Protein AF-A0A259IX62-F1 (afdb_monomer_lite)

Radius of gyration: 67.14 Å; chains: 1; bounding box: 122×78×205 Å

Secondary structure (DSSP, 8-state):
--PPP----HHHHHHHHHHHHHHHHHS-TT---------------------TTTTSS---TTTHHHHHHHHHHHHT-PPPSHHHHHHHHHHHHHHHHHHHHHHHHHHHHSTT--SHHHHHH-HHHHHHHHHHHHHHHHHHHHHHHHHHHHHHHHHHHHHHHHHHHHH-HHHHHHHHHHHHHHHHHHHHHHHHHHHHHHHHHHHHHHHHHHHHHHHHHHHHHHHHHHHHHHHHHHHHHHHHHHHHHHHHHHHHHHHHHHHHHHHHHHHHHHHHHHHHHHHHHT--

Sequence (284 aa):
MKQPRKIQDPTEAALSAIQEALTLQLDNPDGAPAEDRTTQQGARDPRPRRSRVEVADRRAANDDRQTVGQLLSQLQRRSSPAPYWWAAGLAILWLGFGTPYVLAALRTAAPGASGFDALLASPALMAILGSLIIPPIAFFALAAMVRRSRDLQLIGKSMTEVALRLAQPESLGTDAVVTVGQAVRREVAAMGEGLDRAIARAAELETVVRSEVAILERAYEDNEIRIRSLINELQAERESVLTHTERLREGILDAETMLSGEVRQAADRVQDNVAAALLGLLGD

Foldseek 3Di:
DDDDDDDPDVVNVVVVVVVVVVVVCVVDVPDDDDDDDDDDDDDDDDDPPPPPPVPPPPPPPCPVVVVVVVVVVLVPDDQDLVLVVVLVVVLCVLLVVLVVVLVVVCCVVDPPDDDPVSCVVDPVSVVSVCSSPVSSVVSVVVSVVVSVVVVVVSVVVVVVVVVVVVVPPPPVVVVVVVVVVVVVVVVVVVVVVVVVVVVVVVVVVVVVVVVVVVVVVVVVVVVVVVVVVVVVVVVVVVVVVVVVVVVVVVVVVVVVVVVVVVVVVVVVVVVVVVVVVVVVVVPD

pLDDT: mean 80.18, std 18.62, range [33.81, 98.56]

Structure (mmCIF, N/CA/C/O backbone):
data_AF-A0A259IX62-F1
#
_entry.id   AF-A0A259IX62-F1
#
loop_
_atom_site.group_PDB
_atom_site.id
_atom_site.type_symbol
_atom_site.label_atom_id
_atom_site.label_alt_id
_atom_site.label_comp_id
_atom_site.label_asym_id
_atom_site.label_entity_id
_atom_site.label_seq_id
_atom_site.pdbx_PDB_ins_code
_atom_site.Cartn_x
_atom_site.Cartn_y
_atom_site.Cartn_z
_atom_site.occupancy
_atom_site.B_iso_or_equiv
_atom_site.auth_seq_id
_atom_site.auth_comp_id
_atom_site.auth_asym_id
_atom_site.auth_atom_id
_atom_site.pdbx_PDB_model_num
ATOM 1 N N . MET A 1 1 ? -54.082 -68.979 -5.192 1.00 38.69 1 MET A N 1
ATOM 2 C CA . MET A 1 1 ? -53.368 -68.916 -3.898 1.00 38.69 1 MET A CA 1
ATOM 3 C C . MET A 1 1 ? -52.412 -67.727 -3.938 1.00 38.69 1 MET A C 1
ATOM 5 O O . MET A 1 1 ? -51.410 -67.799 -4.631 1.00 38.69 1 MET A O 1
ATOM 9 N N . LYS A 1 2 ? -52.772 -66.599 -3.312 1.00 41.91 2 LYS A N 1
ATOM 10 C CA . LYS A 1 2 ? -51.917 -65.403 -3.198 1.00 41.91 2 LYS A CA 1
ATOM 11 C C . LYS A 1 2 ? -51.295 -65.429 -1.802 1.00 41.91 2 LYS A C 1
ATOM 13 O O . LYS A 1 2 ? -52.031 -65.314 -0.828 1.00 41.91 2 LYS A O 1
ATOM 18 N N . GLN A 1 3 ? -49.987 -65.654 -1.709 1.00 42.66 3 GLN A N 1
ATOM 19 C CA . GLN A 1 3 ? -49.269 -65.563 -0.437 1.00 42.66 3 GLN A CA 1
ATOM 20 C C . GLN A 1 3 ? -49.077 -64.082 -0.053 1.00 42.66 3 GLN A C 1
ATOM 22 O O . GLN A 1 3 ? -48.790 -63.265 -0.934 1.00 42.66 3 GLN A O 1
ATOM 27 N N . PRO A 1 4 ? -49.280 -63.712 1.223 1.00 45.97 4 PRO A N 1
ATOM 28 C CA . PRO A 1 4 ? -49.186 -62.332 1.684 1.00 45.97 4 PRO A CA 1
ATOM 29 C C . PRO A 1 4 ? -47.723 -61.875 1.802 1.00 45.97 4 PRO A C 1
ATOM 31 O O . PRO A 1 4 ? -46.838 -62.654 2.153 1.00 45.97 4 PRO A O 1
ATOM 34 N N . ARG A 1 5 ? -47.479 -60.589 1.508 1.00 50.22 5 ARG A N 1
ATOM 35 C CA . ARG A 1 5 ? -46.175 -59.927 1.662 1.00 50.22 5 ARG A CA 1
ATOM 36 C C . ARG A 1 5 ? -45.747 -59.978 3.129 1.00 50.22 5 ARG A C 1
ATOM 38 O O . ARG A 1 5 ? -46.453 -59.461 3.991 1.00 50.22 5 ARG A O 1
ATOM 45 N N . LYS A 1 6 ? -44.585 -60.576 3.391 1.00 51.12 6 LYS A N 1
ATOM 46 C CA . LYS A 1 6 ? -43.920 -60.518 4.692 1.00 51.12 6 LYS A CA 1
ATOM 47 C C . LYS A 1 6 ? -43.425 -59.084 4.892 1.00 51.12 6 LYS A C 1
ATOM 49 O O . LYS A 1 6 ? -42.612 -58.592 4.116 1.00 51.12 6 LYS A O 1
ATOM 54 N N . ILE A 1 7 ? -44.014 -58.408 5.870 1.00 55.75 7 ILE A N 1
ATOM 55 C CA . ILE A 1 7 ? -43.622 -57.082 6.344 1.00 55.75 7 ILE A CA 1
ATOM 56 C C . ILE A 1 7 ? -42.190 -57.233 6.871 1.00 55.75 7 ILE A C 1
ATOM 58 O O . ILE A 1 7 ? -41.967 -58.023 7.786 1.00 55.75 7 ILE A O 1
ATOM 62 N N . GLN A 1 8 ? -41.224 -56.577 6.224 1.00 61.91 8 GLN A N 1
ATOM 63 C CA . GLN A 1 8 ? -39.847 -56.510 6.711 1.00 61.91 8 GLN A CA 1
ATOM 64 C C . GLN A 1 8 ? -39.849 -55.772 8.046 1.00 61.91 8 GLN A C 1
ATOM 66 O O . GLN A 1 8 ? -40.415 -54.683 8.156 1.00 61.91 8 GLN A O 1
ATOM 71 N N . ASP A 1 9 ? -39.261 -56.406 9.054 1.00 68.75 9 ASP A N 1
ATOM 72 C CA . ASP A 1 9 ? -39.096 -55.838 10.380 1.00 68.75 9 ASP A CA 1
ATOM 73 C C . ASP A 1 9 ? -38.189 -54.596 10.255 1.00 68.75 9 ASP A C 1
ATOM 75 O O . ASP A 1 9 ? -37.078 -54.712 9.718 1.00 68.75 9 ASP A O 1
ATOM 79 N N . PRO A 1 10 ? -38.636 -53.392 10.664 1.00 69.31 10 PRO A N 1
ATOM 80 C CA . PRO A 1 10 ? -37.857 -52.163 10.504 1.00 69.31 10 PRO A CA 1
ATOM 81 C C . PRO A 1 10 ? -36.479 -52.253 11.171 1.00 69.31 10 PRO A C 1
ATOM 83 O O . PRO A 1 10 ? -35.538 -51.598 10.726 1.00 69.31 10 PRO A O 1
ATOM 86 N N . THR A 1 11 ? -36.333 -53.093 12.197 1.00 70.69 11 THR A N 1
ATOM 87 C CA . THR A 1 11 ? -35.058 -53.320 12.882 1.00 70.69 11 THR A CA 1
ATOM 88 C C . THR A 1 11 ? -34.091 -54.168 12.050 1.00 70.69 11 THR A C 1
ATOM 90 O O . THR A 1 11 ? -32.897 -53.873 12.017 1.00 70.69 11 THR A O 1
ATOM 93 N N . GLU A 1 12 ? -34.585 -55.170 11.321 1.00 71.75 12 GLU A N 1
ATOM 94 C CA . GLU A 1 12 ? -33.764 -56.018 10.443 1.00 71.75 12 GLU A CA 1
ATOM 95 C C . GLU A 1 12 ? -33.317 -55.242 9.190 1.00 71.75 12 GLU A C 1
ATOM 97 O O . GLU A 1 12 ? -32.165 -55.339 8.764 1.00 71.75 12 GLU A O 1
ATOM 102 N N . ALA A 1 13 ? -34.188 -54.370 8.667 1.00 74.12 13 ALA A N 1
ATOM 103 C CA . ALA A 1 13 ? -33.850 -53.442 7.588 1.00 74.12 13 ALA A CA 1
ATOM 104 C C . ALA A 1 13 ? -32.804 -52.395 8.017 1.00 74.12 13 ALA A C 1
ATOM 106 O O . ALA A 1 13 ? -31.883 -52.096 7.256 1.00 74.12 13 ALA A O 1
ATOM 107 N N . ALA A 1 14 ? -32.900 -51.874 9.247 1.00 72.75 14 ALA A N 1
ATOM 108 C CA . ALA A 1 14 ? -31.922 -50.931 9.788 1.00 72.75 14 ALA A CA 1
ATOM 109 C C . ALA A 1 14 ? -30.541 -51.578 9.985 1.00 72.75 14 ALA A C 1
ATOM 111 O O . ALA A 1 14 ? -29.526 -50.984 9.627 1.00 72.75 14 ALA A O 1
ATOM 112 N N . LEU A 1 15 ? -30.493 -52.812 10.496 1.00 73.88 15 LEU A N 1
ATOM 113 C CA . LEU A 1 15 ? -29.240 -53.552 10.673 1.00 73.88 15 LEU A CA 1
ATOM 114 C C . LEU A 1 15 ? -28.584 -53.903 9.330 1.00 73.88 15 LEU A C 1
ATOM 116 O O . LEU A 1 15 ? -27.373 -53.739 9.190 1.00 73.88 15 LEU A O 1
ATOM 120 N N . SER A 1 16 ? -29.372 -54.298 8.324 1.00 77.75 16 SER A N 1
ATOM 121 C CA . SER A 1 16 ? -28.861 -54.553 6.970 1.00 77.75 16 SER A CA 1
ATOM 122 C C . SER A 1 16 ? -28.278 -53.292 6.324 1.00 77.75 16 SER A C 1
ATOM 124 O O . SER A 1 16 ? -27.220 -53.364 5.707 1.00 77.75 16 SER A O 1
ATOM 126 N N . ALA A 1 17 ? -28.925 -52.134 6.496 1.00 74.62 17 ALA A N 1
ATOM 127 C CA . ALA A 1 17 ? -28.446 -50.863 5.947 1.00 74.62 17 ALA A CA 1
ATOM 128 C C . ALA A 1 17 ? -27.134 -50.394 6.603 1.00 74.62 17 ALA A C 1
ATOM 130 O O . ALA A 1 17 ? -26.252 -49.866 5.929 1.00 74.62 17 ALA A O 1
ATOM 131 N N . ILE A 1 18 ? -26.975 -50.625 7.910 1.00 75.19 18 ILE A N 1
ATOM 132 C CA . ILE A 1 18 ? -25.727 -50.323 8.629 1.00 75.19 18 ILE A CA 1
ATOM 133 C C . ILE A 1 18 ? -24.603 -51.255 8.166 1.00 75.19 18 ILE A C 1
ATOM 135 O O . ILE A 1 18 ? -23.470 -50.811 7.979 1.00 75.19 18 ILE A O 1
ATOM 139 N N . GLN A 1 19 ? -24.907 -52.537 7.952 1.00 77.50 19 GLN A N 1
ATOM 140 C CA . GLN A 1 19 ? -23.921 -53.504 7.481 1.00 77.50 19 GLN A CA 1
ATOM 141 C C . GLN A 1 19 ? -23.471 -53.211 6.043 1.00 77.50 19 GLN A C 1
ATOM 143 O O . GLN A 1 19 ? -22.277 -53.289 5.768 1.00 77.50 19 GLN A O 1
ATOM 148 N N . GLU A 1 20 ? -24.390 -52.784 5.171 1.00 76.50 20 GLU A N 1
ATOM 149 C CA . GLU A 1 20 ? -24.094 -52.347 3.802 1.00 76.50 20 GLU A CA 1
ATOM 150 C C . GLU A 1 20 ? -23.223 -51.076 3.774 1.00 76.50 20 GLU A C 1
ATOM 152 O O . GLU A 1 20 ? -22.220 -51.026 3.056 1.00 76.50 20 GLU A O 1
ATOM 157 N N . ALA A 1 21 ? -23.526 -50.089 4.627 1.00 71.62 21 ALA A N 1
ATOM 158 C CA . ALA A 1 21 ? -22.721 -48.874 4.776 1.00 71.62 21 ALA A CA 1
ATOM 159 C C . ALA A 1 21 ? -21.305 -49.165 5.309 1.00 71.62 21 ALA A C 1
ATOM 161 O O . ALA A 1 21 ? -20.333 -48.565 4.850 1.00 71.62 21 ALA A O 1
ATOM 162 N N . LEU A 1 22 ? -21.168 -50.119 6.236 1.00 72.38 22 LEU A N 1
ATOM 163 C CA . LEU A 1 22 ? -19.867 -50.526 6.763 1.00 72.38 22 LEU A CA 1
ATOM 164 C C . LEU A 1 22 ? -19.034 -51.262 5.705 1.00 72.38 22 LEU A C 1
ATOM 166 O O . LEU A 1 22 ? -17.846 -50.985 5.572 1.00 72.38 22 LEU A O 1
ATOM 170 N N . THR A 1 23 ? -19.642 -52.148 4.909 1.00 74.81 23 THR A N 1
ATOM 171 C CA . THR A 1 23 ? -18.940 -52.814 3.798 1.00 74.81 23 THR A CA 1
ATOM 172 C C . THR A 1 23 ? -18.497 -51.838 2.708 1.00 74.81 23 THR A C 1
ATOM 174 O O . THR A 1 23 ? -17.386 -51.970 2.203 1.00 74.81 23 THR A O 1
ATOM 177 N N . LEU A 1 24 ? -19.300 -50.813 2.403 1.00 66.31 24 LEU A N 1
ATOM 178 C CA . LEU A 1 24 ? -18.939 -49.760 1.444 1.00 66.31 24 LEU A CA 1
ATOM 179 C C . LEU A 1 24 ? -17.783 -48.871 1.940 1.00 66.31 24 LEU A C 1
ATOM 181 O O . LEU A 1 24 ? -16.981 -48.410 1.132 1.00 66.31 24 LEU A O 1
ATOM 185 N N . GLN A 1 25 ? -17.666 -48.657 3.256 1.00 64.38 25 GLN A N 1
ATOM 186 C CA . GLN A 1 25 ? -16.564 -47.901 3.863 1.00 64.38 25 GLN A CA 1
ATOM 187 C C . GLN A 1 25 ? -15.243 -48.695 3.877 1.00 64.38 25 GLN A C 1
ATOM 189 O O . GLN A 1 25 ? -14.170 -48.099 3.799 1.00 64.38 25 GLN A O 1
ATOM 194 N N . LEU A 1 26 ? -15.301 -50.031 3.973 1.00 63.28 26 LEU A N 1
ATOM 195 C CA . LEU A 1 26 ? -14.108 -50.888 3.941 1.00 63.28 26 LEU A CA 1
ATOM 196 C C . LEU A 1 26 ? -13.510 -51.046 2.530 1.00 63.28 26 LEU A C 1
ATOM 198 O O . LEU A 1 26 ? -12.300 -51.229 2.421 1.00 63.28 26 LEU A O 1
ATOM 202 N N . ASP A 1 27 ? -14.320 -50.937 1.472 1.00 62.47 27 ASP A N 1
ATOM 203 C CA . ASP A 1 27 ? -13.870 -51.070 0.074 1.00 62.47 27 ASP A CA 1
ATOM 204 C C . ASP A 1 27 ? -13.278 -49.772 -0.521 1.00 62.47 27 ASP A C 1
ATOM 206 O O . ASP A 1 27 ? -12.734 -49.790 -1.626 1.00 62.47 27 ASP A O 1
ATOM 210 N N . ASN A 1 28 ? -13.342 -48.638 0.192 1.00 60.62 28 ASN A N 1
ATOM 211 C CA . ASN A 1 28 ? -12.822 -47.354 -0.291 1.00 60.62 28 ASN A CA 1
ATOM 212 C C . ASN A 1 28 ? -12.208 -46.498 0.842 1.00 60.62 28 ASN A C 1
ATOM 214 O O . ASN A 1 28 ? -12.892 -45.636 1.397 1.00 60.62 28 ASN A O 1
ATOM 218 N N . PRO A 1 29 ? -10.918 -46.682 1.188 1.00 53.69 29 PRO A N 1
ATOM 219 C CA . PRO A 1 29 ? -10.285 -45.943 2.283 1.00 53.69 29 PRO A CA 1
ATOM 220 C C . PRO A 1 29 ? -9.947 -44.473 1.958 1.00 53.69 29 PRO A C 1
ATOM 222 O O . PRO A 1 29 ? -9.560 -43.747 2.868 1.00 53.69 29 PRO A O 1
ATOM 225 N N . ASP A 1 30 ? -10.141 -44.002 0.718 1.00 53.75 30 ASP A N 1
ATOM 226 C CA . ASP A 1 30 ? -9.754 -42.650 0.271 1.00 53.75 30 ASP A CA 1
ATOM 227 C C . ASP A 1 30 ? -10.927 -41.840 -0.327 1.00 53.75 30 ASP A C 1
ATOM 229 O O . ASP A 1 30 ? -10.842 -41.269 -1.416 1.00 53.75 30 ASP A O 1
ATOM 233 N N . GLY A 1 31 ? -12.052 -41.764 0.390 1.00 46.06 31 GLY A N 1
ATOM 234 C CA . GLY A 1 31 ? -13.206 -40.943 0.003 1.00 46.06 31 GLY A CA 1
ATOM 235 C C . GLY A 1 31 ? -13.672 -40.014 1.121 1.00 46.06 31 GLY A C 1
ATOM 236 O O . GLY A 1 31 ? -14.429 -40.429 1.993 1.00 46.06 31 GLY A O 1
ATOM 237 N N . ALA A 1 32 ? -13.251 -38.746 1.093 1.00 46.72 32 ALA A N 1
ATOM 238 C CA . ALA A 1 32 ? -13.784 -37.706 1.978 1.00 46.72 32 ALA A CA 1
ATOM 239 C C . ALA A 1 32 ? -15.280 -37.419 1.678 1.00 46.72 32 ALA A C 1
ATOM 241 O O . ALA A 1 32 ? -15.695 -37.550 0.523 1.00 46.72 32 ALA A O 1
ATOM 242 N N . PRO A 1 33 ? -16.100 -37.022 2.675 1.00 42.78 33 PRO A N 1
ATOM 243 C CA . PRO A 1 33 ? -17.555 -37.134 2.590 1.00 42.78 33 PRO A CA 1
ATOM 244 C C . PRO A 1 33 ? -18.187 -36.093 1.663 1.00 42.78 33 PRO A C 1
ATOM 246 O O . PRO A 1 33 ? -17.912 -34.895 1.755 1.00 42.78 33 PRO A O 1
ATOM 249 N N . ALA A 1 34 ? -19.097 -36.560 0.811 1.00 46.44 34 ALA A N 1
ATOM 250 C CA . ALA A 1 34 ? -20.057 -35.724 0.111 1.00 46.44 34 ALA A CA 1
ATOM 251 C C . ALA A 1 34 ? -21.245 -35.445 1.046 1.00 46.44 34 ALA A C 1
ATOM 253 O O . ALA A 1 34 ? -22.083 -36.320 1.256 1.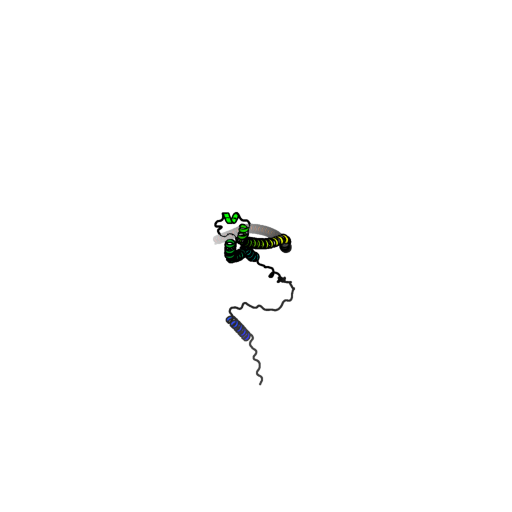00 46.44 34 ALA A O 1
ATOM 254 N N . GLU A 1 35 ? -21.323 -34.233 1.598 1.00 42.88 35 GLU A N 1
ATOM 255 C CA . GLU A 1 35 ? -22.523 -33.755 2.287 1.00 42.88 35 GLU A CA 1
ATOM 256 C C . GLU A 1 35 ? -23.525 -33.139 1.299 1.00 42.88 35 GLU A C 1
ATOM 258 O O . GLU A 1 35 ? -23.281 -32.144 0.613 1.00 42.88 35 GLU A O 1
ATOM 263 N N . ASP A 1 36 ? -24.631 -33.866 1.225 1.00 34.75 36 ASP A N 1
ATOM 264 C CA . ASP A 1 36 ? -26.033 -33.529 1.025 1.00 34.75 36 ASP A CA 1
ATOM 265 C C . ASP A 1 36 ? -26.473 -32.116 0.594 1.00 34.75 36 ASP A C 1
ATOM 267 O O . ASP A 1 36 ? -26.140 -31.073 1.159 1.00 34.75 36 ASP A O 1
ATOM 271 N N . ARG A 1 37 ? -27.374 -32.120 -0.393 1.00 38.53 37 ARG A N 1
ATOM 272 C CA . ARG A 1 37 ? -28.150 -30.972 -0.869 1.00 38.53 37 ARG A CA 1
ATOM 273 C C . ARG A 1 37 ? -29.601 -31.158 -0.451 1.00 38.53 37 ARG A C 1
ATOM 275 O O . ARG A 1 37 ? -30.234 -32.055 -0.990 1.00 38.53 37 ARG A O 1
ATOM 282 N N . THR A 1 38 ? -30.128 -30.240 0.366 1.00 33.81 38 THR A N 1
ATOM 283 C CA . THR A 1 38 ? -31.510 -29.674 0.437 1.00 33.81 38 THR A CA 1
ATOM 284 C C . THR A 1 38 ? -31.766 -29.254 1.898 1.00 33.81 38 THR A C 1
ATOM 286 O O . THR A 1 38 ? -31.478 -30.015 2.801 1.00 33.81 38 THR A O 1
ATOM 289 N N . THR A 1 39 ? -32.235 -28.072 2.309 1.00 35.12 39 THR A N 1
ATOM 290 C CA . THR A 1 39 ? -32.991 -26.974 1.695 1.00 35.12 39 THR A CA 1
ATOM 291 C C . THR A 1 39 ? -32.777 -25.731 2.574 1.00 35.12 39 THR A C 1
ATOM 293 O O . THR A 1 39 ? -33.008 -25.815 3.777 1.00 35.12 39 THR A O 1
ATOM 296 N N . GLN A 1 40 ? -32.407 -24.572 2.019 1.00 34.56 40 GLN A N 1
ATOM 297 C CA . GLN A 1 40 ? -32.768 -23.280 2.623 1.00 34.56 40 GLN A CA 1
ATOM 298 C C . GLN A 1 40 ? -32.697 -22.158 1.584 1.00 34.56 40 GLN A C 1
ATOM 300 O O . GLN A 1 40 ? -31.674 -21.893 0.954 1.00 34.56 40 GLN A O 1
ATOM 305 N N . GLN A 1 41 ? -33.856 -21.552 1.368 1.00 42.38 41 GLN A N 1
ATOM 306 C CA . GLN A 1 41 ? -34.108 -20.423 0.496 1.00 42.38 41 GLN A CA 1
ATOM 307 C C . GLN A 1 41 ? -33.889 -19.157 1.333 1.00 42.38 41 GLN A C 1
ATOM 309 O O . GLN A 1 41 ? -34.593 -18.948 2.314 1.00 42.38 41 GLN A O 1
ATOM 314 N N . GLY A 1 42 ? -32.910 -18.328 0.969 1.00 35.59 42 GLY A N 1
ATOM 315 C CA . GLY A 1 42 ? -32.668 -17.049 1.638 1.00 35.59 42 GLY A CA 1
ATOM 316 C C . GLY A 1 42 ? -31.374 -16.378 1.178 1.00 35.59 42 GLY A C 1
ATOM 317 O O . GLY A 1 42 ? -30.305 -16.953 1.309 1.00 35.59 42 GLY A O 1
ATOM 318 N N . ALA A 1 43 ? -31.507 -15.161 0.644 1.00 35.91 43 ALA A N 1
ATOM 319 C CA . ALA A 1 43 ? -30.450 -14.192 0.332 1.00 35.91 43 ALA A CA 1
ATOM 320 C C . ALA A 1 43 ? -29.371 -14.609 -0.695 1.00 35.91 43 ALA A C 1
ATOM 322 O O . ALA A 1 43 ? -28.357 -15.234 -0.397 1.00 35.91 43 ALA A O 1
ATOM 323 N N . ARG A 1 44 ? -29.558 -14.145 -1.940 1.00 43.12 44 ARG A N 1
ATOM 324 C CA . ARG A 1 44 ? -28.470 -13.990 -2.916 1.00 43.12 44 ARG A CA 1
ATOM 325 C C . A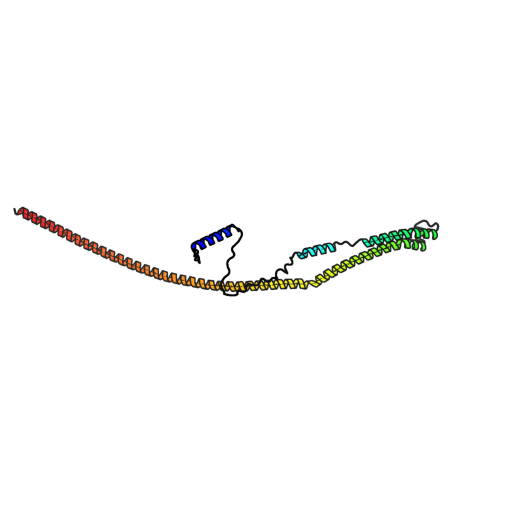RG A 1 44 ? -27.463 -12.973 -2.378 1.00 43.12 44 ARG A C 1
ATOM 327 O O . ARG A 1 44 ? -27.680 -11.775 -2.518 1.00 43.12 44 ARG A O 1
ATOM 334 N N . ASP A 1 45 ? -26.362 -13.465 -1.835 1.00 39.06 45 ASP A N 1
ATOM 335 C CA . ASP A 1 45 ? -25.148 -12.682 -1.631 1.00 39.06 45 ASP A CA 1
ATOM 336 C C . ASP A 1 45 ? -24.274 -12.791 -2.901 1.00 39.06 45 ASP A C 1
ATOM 338 O O . ASP A 1 45 ? -23.970 -13.911 -3.346 1.00 39.06 45 ASP A O 1
ATOM 342 N N . PRO A 1 46 ? -23.921 -11.684 -3.580 1.00 44.34 46 PRO A N 1
ATOM 343 C CA . PRO A 1 46 ? -23.136 -11.748 -4.799 1.00 44.34 46 PRO A CA 1
ATOM 344 C C . PRO A 1 46 ? -21.675 -12.008 -4.430 1.00 44.34 46 PRO A C 1
ATOM 346 O O . PRO A 1 46 ? -20.903 -11.090 -4.170 1.00 44.34 46 PRO A O 1
ATOM 349 N N . ARG A 1 47 ? -21.255 -13.277 -4.465 1.00 44.75 47 ARG A N 1
ATOM 350 C CA . ARG A 1 47 ? -19.822 -13.602 -4.459 1.00 44.75 47 ARG A CA 1
ATOM 351 C C . ARG A 1 47 ? -19.148 -12.834 -5.605 1.00 44.75 47 ARG A C 1
ATOM 353 O O . ARG A 1 47 ? -19.602 -12.964 -6.750 1.00 44.75 47 ARG A O 1
ATOM 360 N N . PRO A 1 48 ? -18.070 -12.068 -5.354 1.00 47.62 48 PRO A N 1
ATOM 361 C CA . PRO A 1 48 ? -17.390 -11.353 -6.414 1.00 47.62 48 PRO A CA 1
ATOM 362 C C . PRO A 1 48 ? -16.820 -12.396 -7.370 1.00 47.62 48 PRO A C 1
ATOM 364 O O . PRO A 1 48 ? -15.995 -13.236 -7.001 1.00 47.62 48 PRO A O 1
ATOM 367 N N . ARG A 1 49 ? -17.300 -12.367 -8.617 1.00 48.19 49 ARG A N 1
ATOM 368 C CA . ARG A 1 49 ? -16.654 -13.048 -9.735 1.00 48.19 49 ARG A CA 1
ATOM 369 C C . ARG A 1 49 ? -15.214 -12.554 -9.754 1.00 48.19 49 ARG A C 1
ATOM 371 O O . ARG A 1 49 ? -14.965 -11.441 -10.205 1.00 48.19 49 ARG A O 1
ATOM 378 N N . ARG A 1 50 ? -14.277 -13.370 -9.261 1.00 48.72 50 ARG A N 1
ATOM 379 C CA . ARG A 1 50 ? -12.852 -13.192 -9.539 1.00 48.72 50 ARG A CA 1
ATOM 380 C C . ARG A 1 50 ? -12.730 -13.148 -11.054 1.00 48.72 50 ARG A C 1
ATOM 382 O O . ARG A 1 50 ? -12.937 -14.148 -11.743 1.00 48.72 50 ARG A O 1
ATOM 389 N N . SER A 1 51 ? -12.535 -11.940 -11.559 1.00 46.16 51 SER A N 1
ATOM 390 C CA . SER A 1 51 ? -12.379 -11.640 -12.965 1.00 46.16 51 SER A CA 1
ATOM 391 C C . SER A 1 51 ? -11.243 -12.495 -13.500 1.00 46.16 51 SER A C 1
ATOM 393 O O . SER A 1 51 ? -10.092 -12.333 -13.103 1.00 46.16 51 SER A O 1
ATOM 395 N N . ARG A 1 52 ? -11.563 -13.371 -14.452 1.00 47.75 52 ARG A N 1
ATOM 396 C CA . ARG A 1 52 ? -10.635 -14.169 -15.271 1.00 47.75 52 ARG A CA 1
ATOM 397 C C . ARG A 1 52 ? -9.667 -13.308 -16.121 1.00 47.75 52 ARG A C 1
ATOM 399 O O . ARG A 1 52 ? -9.021 -13.812 -17.026 1.00 47.75 52 ARG A O 1
ATOM 406 N N . VAL A 1 53 ? -9.543 -12.020 -15.813 1.00 51.00 53 VAL A N 1
ATOM 407 C CA . VAL A 1 53 ? -8.697 -11.037 -16.498 1.00 51.00 53 VAL A CA 1
ATOM 408 C C . VAL A 1 53 ? -7.276 -10.999 -15.908 1.00 51.00 53 VAL A C 1
ATOM 410 O O . VAL A 1 53 ? -6.351 -10.560 -16.572 1.00 51.00 53 VAL A O 1
ATOM 413 N N . GLU A 1 54 ? -7.041 -11.554 -14.715 1.00 50.88 54 GLU A N 1
ATOM 414 C CA . GLU A 1 54 ? -5.743 -11.427 -14.019 1.00 50.88 54 GLU A CA 1
ATOM 415 C C . GLU A 1 54 ? -4.659 -12.451 -14.418 1.00 50.88 54 GLU A C 1
ATOM 417 O O . GLU A 1 54 ? -3.563 -12.452 -13.858 1.00 50.88 54 GLU A O 1
ATOM 422 N N . VAL A 1 55 ? -4.939 -13.339 -15.377 1.00 48.66 55 VAL A N 1
ATOM 423 C CA . VAL A 1 55 ? -3.973 -14.362 -15.836 1.00 48.66 55 VAL A CA 1
ATOM 424 C C . VAL A 1 55 ? -3.328 -13.992 -17.180 1.00 48.66 55 VAL A C 1
ATOM 426 O O . VAL A 1 55 ? -2.347 -14.616 -17.569 1.00 48.66 55 VAL A O 1
ATOM 429 N N . ALA A 1 56 ? -3.814 -12.952 -17.868 1.00 49.59 56 ALA A N 1
ATOM 430 C CA . ALA A 1 56 ? -3.277 -12.546 -19.171 1.00 49.59 56 ALA A CA 1
ATOM 431 C C . ALA A 1 56 ? -2.105 -11.545 -19.094 1.00 49.59 56 ALA A C 1
ATOM 433 O O . ALA A 1 56 ? -1.316 -11.502 -20.030 1.00 49.59 56 ALA A O 1
ATOM 434 N N . ASP A 1 57 ? -1.934 -10.817 -17.981 1.00 51.53 57 ASP A N 1
ATOM 435 C CA . ASP A 1 57 ? -0.908 -9.760 -17.854 1.00 51.53 57 ASP A CA 1
ATOM 436 C C . ASP A 1 57 ? 0.247 -10.086 -16.901 1.00 51.53 57 ASP A C 1
ATOM 438 O O . ASP A 1 57 ? 1.117 -9.254 -16.646 1.00 51.53 57 ASP A O 1
ATOM 442 N N . ARG A 1 58 ? 0.355 -11.332 -16.426 1.00 54.25 58 ARG A N 1
ATOM 443 C CA . ARG A 1 58 ? 1.601 -11.800 -15.797 1.00 54.25 58 ARG A CA 1
ATOM 444 C C . ARG A 1 58 ? 2.634 -12.132 -16.866 1.00 54.25 58 ARG A C 1
ATOM 446 O O . ARG A 1 58 ? 3.138 -13.252 -16.932 1.00 54.25 58 ARG A O 1
ATOM 453 N N . ARG A 1 59 ? 2.974 -11.152 -17.701 1.00 56.22 59 ARG A N 1
ATOM 454 C CA . ARG A 1 59 ? 4.243 -11.200 -18.413 1.00 56.22 59 ARG A CA 1
ATOM 455 C C . ARG A 1 59 ? 5.312 -11.105 -17.333 1.00 56.22 59 ARG A C 1
ATOM 457 O O . ARG A 1 59 ? 5.397 -10.113 -16.615 1.00 56.22 59 ARG A O 1
ATOM 464 N N . ALA A 1 60 ? 6.021 -12.207 -17.108 1.00 51.69 60 ALA A N 1
ATOM 465 C CA . ALA A 1 60 ? 7.036 -12.268 -16.072 1.00 51.69 60 ALA A CA 1
ATOM 466 C C . ALA A 1 60 ? 8.027 -11.122 -16.305 1.00 51.69 60 ALA A C 1
ATOM 468 O O . ALA A 1 60 ? 8.539 -10.982 -17.414 1.00 51.69 60 ALA A O 1
ATOM 469 N N . ALA A 1 61 ? 8.339 -10.347 -15.264 1.00 57.34 61 ALA A N 1
ATOM 470 C CA . ALA A 1 61 ? 9.274 -9.209 -15.286 1.00 57.34 61 ALA A CA 1
ATOM 471 C C . ALA A 1 61 ? 10.727 -9.575 -15.689 1.00 57.34 61 ALA A C 1
ATOM 473 O O . ALA A 1 61 ? 11.666 -8.817 -15.482 1.00 57.34 61 ALA A O 1
ATOM 474 N N . ASN A 1 62 ? 10.930 -10.783 -16.209 1.00 57.09 62 ASN A N 1
ATOM 475 C CA . ASN A 1 62 ? 12.191 -11.372 -16.613 1.00 57.09 62 ASN A CA 1
ATOM 476 C C . ASN A 1 62 ? 12.293 -11.552 -18.145 1.00 57.09 62 ASN A C 1
ATOM 478 O O . ASN A 1 62 ? 13.347 -11.968 -18.624 1.00 57.09 62 ASN A O 1
ATOM 482 N N . ASP A 1 63 ? 11.236 -11.241 -18.911 1.00 57.03 63 ASP A N 1
ATOM 483 C CA . ASP A 1 63 ? 11.208 -11.323 -20.388 1.00 57.03 63 ASP A CA 1
ATOM 484 C C . ASP A 1 63 ? 12.223 -10.352 -21.041 1.00 57.03 63 ASP A C 1
ATOM 486 O O . ASP A 1 63 ? 12.789 -10.623 -22.103 1.00 57.03 63 ASP A O 1
ATOM 490 N N . ASP A 1 64 ? 12.570 -9.264 -20.344 1.00 58.31 64 ASP A N 1
ATOM 491 C CA . ASP A 1 64 ? 13.567 -8.280 -20.786 1.00 58.31 64 ASP A CA 1
ATOM 492 C C . ASP A 1 64 ? 14.971 -8.884 -20.936 1.00 58.31 64 ASP A C 1
ATOM 494 O O . ASP A 1 64 ? 15.762 -8.465 -21.787 1.00 58.31 64 ASP A O 1
ATOM 498 N N . ARG A 1 65 ? 15.292 -9.921 -20.151 1.00 54.16 65 ARG A N 1
ATOM 499 C CA . ARG A 1 65 ? 16.628 -10.532 -20.148 1.00 54.16 65 ARG A CA 1
ATOM 500 C C . ARG A 1 65 ? 16.941 -11.299 -21.432 1.00 54.16 65 ARG A C 1
ATOM 502 O O . ARG A 1 65 ? 18.098 -11.315 -21.853 1.00 54.16 65 ARG A O 1
ATOM 509 N N . GLN A 1 66 ? 15.939 -11.900 -22.078 1.00 54.72 66 GLN A N 1
ATOM 510 C CA . GLN A 1 66 ? 16.141 -12.613 -23.348 1.00 54.72 66 GLN A CA 1
ATOM 511 C C . GLN A 1 66 ? 16.426 -11.635 -24.498 1.00 54.72 66 GLN A C 1
ATOM 513 O O . GLN A 1 66 ? 17.287 -11.892 -25.343 1.00 54.72 66 GLN A O 1
ATOM 518 N N . THR A 1 67 ? 15.782 -10.469 -24.474 1.00 59.16 67 THR A N 1
ATOM 519 C CA . THR A 1 67 ? 15.946 -9.407 -25.476 1.00 59.16 67 THR A CA 1
ATOM 520 C C . THR A 1 67 ? 17.328 -8.748 -25.386 1.00 59.16 67 THR A C 1
ATOM 522 O O . THR A 1 67 ? 17.978 -8.513 -26.406 1.00 59.16 67 THR A O 1
ATOM 525 N N . VAL A 1 68 ? 17.839 -8.521 -24.169 1.00 60.12 68 VAL A N 1
ATOM 526 C CA . VAL A 1 68 ? 19.180 -7.946 -23.936 1.00 60.12 68 VAL A CA 1
ATOM 527 C C . VAL A 1 68 ? 20.301 -8.872 -24.434 1.00 60.12 68 VAL A C 1
ATOM 529 O O . VAL A 1 68 ? 21.275 -8.396 -25.018 1.00 60.12 68 VAL A O 1
ATOM 532 N N . GLY A 1 69 ? 20.153 -10.194 -24.285 1.00 62.88 69 GLY A N 1
ATOM 533 C CA . GLY A 1 69 ? 21.121 -11.172 -24.803 1.00 62.88 69 GLY A CA 1
ATOM 534 C C . GLY A 1 69 ? 21.199 -11.201 -26.335 1.00 62.88 69 GLY A C 1
ATOM 535 O O . GLY A 1 69 ? 22.289 -11.300 -26.905 1.00 62.88 69 GLY A O 1
ATOM 536 N N . GLN A 1 70 ? 20.061 -11.040 -27.015 1.00 61.97 70 GLN A N 1
ATOM 537 C CA . GLN A 1 70 ? 20.014 -10.954 -28.478 1.00 61.97 70 GLN A CA 1
ATOM 538 C C . GLN A 1 70 ? 20.609 -9.634 -28.992 1.00 61.97 70 GLN A C 1
ATOM 540 O O . GLN A 1 70 ? 21.396 -9.659 -29.941 1.00 61.97 70 GLN A O 1
ATOM 545 N N . LEU A 1 71 ? 20.336 -8.510 -28.322 1.00 60.72 71 LEU A N 1
ATOM 546 C CA . LEU A 1 71 ? 20.939 -7.205 -28.629 1.00 60.72 71 LEU A CA 1
ATOM 547 C C . LEU A 1 71 ? 22.469 -7.233 -28.477 1.00 60.72 71 LEU A C 1
ATOM 549 O O . LEU A 1 71 ? 23.192 -6.780 -29.365 1.00 60.72 71 LEU A O 1
ATOM 553 N N . LEU A 1 72 ? 22.987 -7.851 -27.411 1.00 64.69 72 LEU A N 1
ATOM 554 C CA . LEU A 1 72 ? 24.432 -7.980 -27.201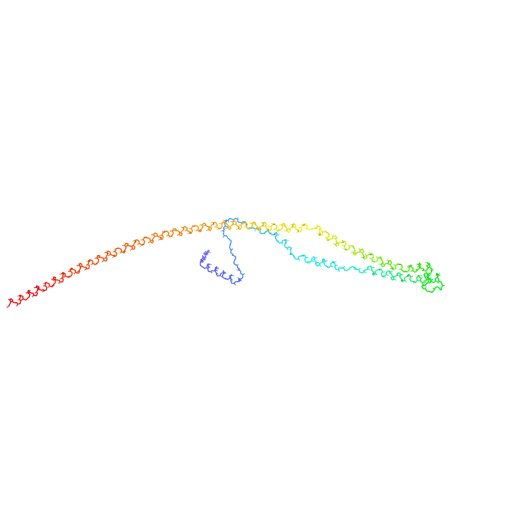 1.00 64.69 72 LEU A CA 1
ATOM 555 C C . LEU A 1 72 ? 25.105 -8.835 -28.291 1.00 64.69 72 LEU A C 1
ATOM 557 O O . LEU A 1 72 ? 26.199 -8.507 -28.752 1.00 64.69 72 LEU A O 1
ATOM 561 N N . SER A 1 73 ? 24.429 -9.888 -28.764 1.00 60.78 73 SER A N 1
ATOM 562 C CA . SER A 1 73 ? 24.926 -10.731 -29.862 1.00 60.78 73 SER A CA 1
ATOM 563 C C . SER A 1 73 ? 24.955 -10.009 -31.221 1.00 60.78 73 SER A C 1
ATOM 565 O O . SER A 1 73 ? 25.834 -10.270 -32.047 1.00 60.78 73 SER A O 1
ATOM 567 N N . GLN A 1 74 ? 24.041 -9.059 -31.449 1.00 62.75 74 GLN A N 1
ATOM 568 C CA . GLN A 1 74 ? 23.992 -8.250 -32.670 1.00 62.75 74 GLN A CA 1
ATOM 569 C C . GLN A 1 74 ? 25.080 -7.167 -32.691 1.00 62.75 74 GLN A C 1
ATOM 571 O O . GLN A 1 74 ? 25.647 -6.912 -33.754 1.00 62.75 74 GLN A O 1
ATOM 576 N N . LEU A 1 75 ? 25.453 -6.608 -31.532 1.00 60.75 75 LEU A N 1
ATOM 577 C CA . LEU A 1 75 ? 26.588 -5.679 -31.426 1.00 60.75 75 LEU A CA 1
ATOM 578 C C . LEU A 1 75 ? 27.956 -6.362 -31.611 1.00 60.75 75 LEU A C 1
ATOM 580 O O . LEU A 1 75 ? 28.916 -5.711 -32.019 1.00 60.75 75 LEU A O 1
ATOM 584 N N . GLN A 1 76 ? 28.070 -7.667 -31.344 1.00 62.53 76 GLN A N 1
ATOM 585 C CA . GLN A 1 76 ? 29.336 -8.408 -31.463 1.00 62.53 76 GLN A CA 1
ATOM 586 C C . GLN A 1 76 ? 29.648 -8.917 -32.880 1.00 62.53 76 GLN A C 1
ATOM 588 O O . GLN A 1 76 ? 30.737 -9.453 -33.117 1.00 62.53 76 GLN A O 1
ATOM 593 N N . ARG A 1 77 ? 28.740 -8.753 -33.852 1.00 62.66 77 ARG A N 1
ATOM 594 C CA . ARG A 1 77 ? 28.974 -9.197 -35.234 1.00 62.66 77 ARG A CA 1
ATOM 595 C C . ARG A 1 77 ? 30.025 -8.313 -35.913 1.00 62.66 77 ARG A C 1
ATOM 597 O O . ARG A 1 77 ? 29.727 -7.265 -36.478 1.00 62.66 77 ARG A O 1
ATOM 604 N N . ARG A 1 78 ? 31.284 -8.759 -35.880 1.00 61.53 78 ARG A N 1
ATOM 605 C CA . ARG A 1 78 ? 32.390 -8.133 -36.618 1.00 61.53 78 ARG A CA 1
ATOM 606 C C . ARG A 1 78 ? 32.094 -8.143 -38.122 1.00 61.53 78 ARG A C 1
ATOM 608 O O . ARG A 1 78 ? 31.725 -9.173 -38.683 1.00 61.53 78 ARG A O 1
ATOM 615 N N . SER A 1 79 ? 32.277 -6.987 -38.762 1.00 67.38 79 SER A N 1
ATOM 616 C CA . SER A 1 79 ? 32.092 -6.790 -40.205 1.00 67.38 79 SER A CA 1
ATOM 617 C C . SER A 1 79 ? 32.897 -7.817 -41.015 1.00 67.38 79 SER A C 1
ATOM 619 O O . SER A 1 79 ? 34.083 -8.034 -40.754 1.00 67.38 79 SER A O 1
ATOM 621 N N . SER A 1 80 ? 32.247 -8.486 -41.973 1.00 77.44 80 SER A N 1
ATOM 622 C CA . SER A 1 80 ? 32.828 -9.610 -42.716 1.00 77.44 80 SER A CA 1
ATOM 623 C C . SER A 1 80 ? 34.037 -9.177 -43.565 1.00 77.44 80 SER A C 1
ATOM 625 O O . SER A 1 80 ? 33.922 -8.189 -44.297 1.00 77.44 80 SER A O 1
ATOM 627 N N . PRO A 1 81 ? 35.146 -9.940 -43.600 1.00 81.75 81 PRO A N 1
ATOM 628 C CA . PRO A 1 81 ? 36.318 -9.613 -44.420 1.00 81.75 81 PRO A CA 1
ATOM 629 C C . PRO A 1 81 ? 36.132 -9.884 -45.927 1.00 81.75 81 PRO A C 1
ATOM 631 O O . PRO A 1 81 ? 37.064 -9.690 -46.703 1.00 81.75 81 PRO A O 1
ATOM 634 N N . ALA A 1 82 ? 34.945 -10.318 -46.366 1.00 88.19 82 ALA A N 1
ATOM 635 C CA . ALA A 1 82 ? 34.673 -10.763 -47.735 1.00 88.19 82 ALA A CA 1
ATOM 636 C C . ALA A 1 82 ? 35.096 -9.782 -48.857 1.00 88.19 82 ALA A C 1
ATOM 638 O O . ALA A 1 82 ? 35.671 -10.254 -49.835 1.00 88.19 82 ALA A O 1
ATOM 639 N N . PRO A 1 83 ? 34.892 -8.448 -48.764 1.00 91.06 83 PRO A N 1
ATOM 640 C CA . PRO A 1 83 ? 35.305 -7.522 -49.830 1.00 91.06 83 PRO A CA 1
ATOM 641 C C . PRO A 1 83 ? 36.809 -7.540 -50.127 1.00 91.06 83 PRO A C 1
ATOM 643 O O . PRO A 1 83 ? 37.203 -7.415 -51.283 1.00 91.06 83 PRO A O 1
ATOM 646 N N . TYR A 1 84 ? 37.648 -7.734 -49.106 1.00 92.06 84 TYR A N 1
ATOM 647 C CA . TYR A 1 84 ? 39.099 -7.807 -49.295 1.00 92.06 84 TYR A CA 1
ATOM 648 C C . TYR A 1 84 ? 39.528 -9.096 -49.987 1.00 92.06 84 TYR A C 1
ATOM 650 O O . TYR A 1 84 ? 40.464 -9.065 -50.777 1.00 92.06 84 TYR A O 1
ATOM 658 N N . TRP A 1 85 ? 38.829 -10.208 -49.746 1.00 93.94 85 TRP A N 1
ATOM 659 C CA . TRP A 1 85 ? 39.095 -11.471 -50.439 1.00 93.94 85 TRP A CA 1
ATOM 660 C C . TRP A 1 85 ? 38.794 -11.375 -51.936 1.00 93.94 85 TRP A C 1
ATOM 662 O O . TRP A 1 85 ? 39.601 -11.815 -52.752 1.00 93.94 85 TRP A O 1
ATOM 672 N N . TRP A 1 86 ? 37.684 -10.732 -52.307 1.00 94.38 86 TRP A N 1
ATOM 673 C CA . TRP A 1 86 ? 37.370 -10.460 -53.712 1.00 94.38 86 TRP A CA 1
ATOM 674 C C . TRP A 1 86 ? 38.394 -9.524 -54.365 1.00 94.38 86 TRP A C 1
ATOM 676 O O . TRP A 1 86 ? 38.850 -9.807 -55.471 1.00 94.38 86 TRP A O 1
ATOM 686 N N . ALA A 1 87 ? 38.806 -8.454 -53.675 1.00 95.06 87 ALA A N 1
ATOM 687 C CA . ALA A 1 87 ? 39.853 -7.558 -54.171 1.00 95.06 87 ALA A CA 1
ATOM 688 C C . ALA A 1 87 ? 41.205 -8.265 -54.334 1.00 95.06 87 ALA A C 1
ATOM 690 O O . ALA A 1 87 ? 41.873 -8.059 -55.342 1.00 95.06 87 ALA A O 1
ATOM 691 N N . ALA A 1 88 ? 41.586 -9.134 -53.394 1.00 95.06 88 ALA A N 1
ATOM 692 C CA . ALA A 1 88 ? 42.802 -9.933 -53.496 1.00 95.06 88 ALA A CA 1
ATOM 693 C C . ALA A 1 88 ? 42.754 -10.881 -54.705 1.00 95.06 88 ALA A C 1
ATOM 695 O O . ALA A 1 88 ? 43.712 -10.935 -55.470 1.00 95.06 88 ALA A O 1
ATOM 696 N N . GLY A 1 89 ? 41.628 -11.568 -54.930 1.00 96.25 89 GLY A N 1
ATOM 697 C CA . GLY A 1 89 ? 41.442 -12.432 -56.100 1.00 96.25 89 GLY A CA 1
ATOM 698 C C . GLY A 1 89 ? 41.540 -11.669 -57.425 1.00 96.25 89 GLY A C 1
ATOM 699 O O . GLY A 1 89 ? 42.273 -12.083 -58.319 1.00 96.25 89 GLY A O 1
ATOM 700 N N . LEU A 1 90 ? 40.867 -10.518 -57.530 1.00 96.12 90 LEU A N 1
ATOM 701 C CA . LEU A 1 90 ? 40.941 -9.635 -58.701 1.00 96.12 90 LEU A CA 1
ATOM 702 C C . LEU A 1 90 ? 42.352 -9.074 -58.923 1.00 96.12 90 LEU A C 1
ATOM 704 O O . LEU A 1 90 ? 42.806 -9.014 -60.061 1.00 96.12 90 LEU A O 1
ATOM 708 N N . ALA A 1 91 ? 43.066 -8.705 -57.857 1.00 95.94 91 ALA A N 1
ATOM 709 C CA . ALA A 1 91 ? 44.438 -8.214 -57.943 1.00 95.94 91 ALA A CA 1
ATOM 710 C C . ALA A 1 91 ? 45.414 -9.305 -58.405 1.00 95.94 91 ALA A C 1
ATOM 712 O O . ALA A 1 91 ? 46.259 -9.038 -59.255 1.00 95.94 91 ALA A O 1
ATOM 713 N N . ILE A 1 92 ? 45.275 -10.535 -57.897 1.00 96.38 92 ILE A N 1
ATOM 714 C CA . ILE A 1 92 ? 46.070 -11.689 -58.345 1.00 96.38 92 ILE A CA 1
ATOM 715 C C . ILE A 1 92 ? 45.778 -11.988 -59.814 1.00 96.38 92 ILE A C 1
ATOM 717 O O . ILE A 1 92 ? 46.709 -12.171 -60.592 1.00 96.38 92 ILE A O 1
ATOM 721 N N . LEU A 1 93 ? 44.502 -11.991 -60.211 1.00 96.69 93 LEU A N 1
ATOM 722 C CA . LEU A 1 93 ? 44.097 -12.204 -61.599 1.00 96.69 93 LEU A CA 1
ATOM 723 C C . LEU A 1 93 ? 44.685 -11.123 -62.518 1.00 96.69 93 LEU A C 1
ATOM 725 O O . LEU A 1 93 ? 45.270 -11.435 -63.552 1.00 96.69 93 LEU A O 1
ATOM 729 N N . TRP A 1 94 ? 44.592 -9.855 -62.108 1.00 96.12 94 TRP A N 1
ATOM 730 C CA . TRP A 1 94 ? 45.143 -8.721 -62.846 1.00 96.12 94 TRP A CA 1
ATOM 731 C C . TRP A 1 94 ? 46.660 -8.788 -62.966 1.00 96.12 94 TRP A C 1
ATOM 733 O O . TRP A 1 94 ? 47.185 -8.606 -64.054 1.00 96.12 94 TRP A O 1
ATOM 743 N N . LEU A 1 95 ? 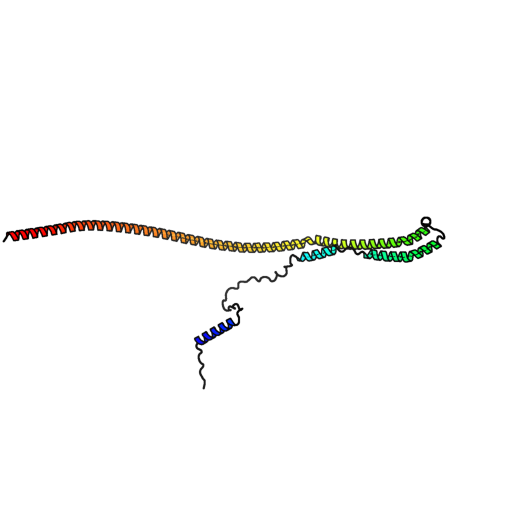47.378 -9.082 -61.882 1.00 95.44 95 LEU A N 1
ATOM 744 C CA . LEU A 1 95 ? 48.830 -9.246 -61.931 1.00 95.44 95 LEU A CA 1
ATOM 745 C C . LEU A 1 95 ? 49.220 -10.468 -62.767 1.00 95.44 95 LEU A C 1
ATOM 747 O O . LEU A 1 95 ? 50.202 -10.399 -63.500 1.00 95.44 95 LEU A O 1
ATOM 751 N N . GLY A 1 96 ? 48.433 -11.544 -62.725 1.00 95.00 96 GLY A N 1
ATOM 752 C CA . GLY A 1 96 ? 48.645 -12.748 -63.523 1.00 95.00 96 GLY A CA 1
ATOM 753 C C . GLY A 1 96 ? 48.578 -12.488 -65.028 1.00 95.00 96 GLY A C 1
ATOM 754 O O . GLY A 1 96 ? 49.440 -12.962 -65.762 1.00 95.00 96 GLY A O 1
ATOM 755 N N . PHE A 1 97 ? 47.608 -11.691 -65.490 1.00 93.81 97 PHE A N 1
ATOM 756 C CA . PHE A 1 97 ? 47.473 -11.331 -66.910 1.00 93.81 97 PHE A CA 1
ATOM 757 C C . PHE A 1 97 ? 48.275 -10.085 -67.313 1.00 93.81 97 PHE A C 1
ATOM 759 O O . PHE A 1 97 ? 48.804 -10.006 -68.421 1.00 93.81 97 PHE A O 1
ATOM 766 N N . GLY A 1 98 ? 48.393 -9.111 -66.416 1.00 92.06 98 GLY A N 1
ATOM 767 C CA . GLY A 1 98 ? 49.040 -7.825 -66.652 1.00 92.06 98 GLY A CA 1
ATOM 768 C C . GLY A 1 98 ? 50.561 -7.917 -66.664 1.00 92.06 98 GLY A C 1
ATOM 769 O O . GLY A 1 98 ? 51.194 -7.294 -67.509 1.00 92.06 98 GLY A O 1
ATOM 770 N N . THR A 1 99 ? 51.161 -8.733 -65.792 1.00 91.12 99 THR A N 1
ATOM 771 C CA . THR A 1 99 ? 52.623 -8.922 -65.749 1.00 91.12 99 THR A CA 1
ATOM 772 C C . THR A 1 99 ? 53.200 -9.425 -67.078 1.00 91.12 99 THR A C 1
ATOM 774 O O . THR A 1 99 ? 54.110 -8.773 -67.592 1.00 91.12 99 THR A O 1
ATOM 777 N N . PRO A 1 100 ? 52.705 -10.522 -67.695 1.00 92.38 100 PRO A N 1
ATOM 778 C CA . PRO A 1 100 ? 53.246 -10.985 -68.973 1.00 92.38 100 PRO A CA 1
ATOM 779 C C . PRO A 1 100 ? 53.014 -9.975 -70.106 1.00 92.38 100 PRO A C 1
ATOM 781 O O . PRO A 1 100 ? 53.907 -9.782 -70.931 1.00 92.38 100 PRO A O 1
ATOM 784 N N . TYR A 1 101 ? 51.867 -9.284 -70.119 1.00 90.19 101 TYR A N 1
ATOM 785 C CA . TYR A 1 101 ? 51.578 -8.228 -71.093 1.00 90.19 101 TYR A CA 1
ATOM 786 C C . TYR A 1 101 ? 52.553 -7.044 -70.969 1.00 90.19 101 TYR A C 1
ATOM 788 O O . TYR A 1 101 ? 53.145 -6.620 -71.959 1.00 90.19 101 TYR A O 1
ATOM 796 N N . VAL A 1 102 ? 52.779 -6.549 -69.749 1.00 89.06 102 VAL A N 1
ATOM 797 C CA . VAL A 1 102 ? 53.696 -5.435 -69.462 1.00 89.06 102 VAL A CA 1
ATOM 798 C C . VAL A 1 102 ? 55.142 -5.803 -69.775 1.00 89.06 102 VAL A C 1
ATOM 800 O O . VAL A 1 102 ? 55.858 -5.001 -70.371 1.00 89.06 102 VAL A O 1
ATOM 803 N N . LEU A 1 103 ? 55.573 -7.022 -69.437 1.00 87.12 103 LEU A N 1
ATOM 804 C CA . LEU A 1 103 ? 56.907 -7.511 -69.788 1.00 87.12 103 LEU A CA 1
ATOM 805 C C . LEU A 1 103 ? 57.099 -7.578 -71.307 1.00 87.12 103 LEU A C 1
ATOM 807 O O . LEU A 1 103 ? 58.148 -7.172 -71.803 1.00 87.12 103 LEU A O 1
ATOM 811 N N . ALA A 1 104 ? 56.097 -8.047 -72.057 1.00 87.94 104 ALA A N 1
ATOM 812 C CA . ALA A 1 104 ? 56.145 -8.048 -73.517 1.00 87.94 104 ALA A CA 1
ATOM 813 C C . ALA A 1 104 ? 56.214 -6.617 -74.082 1.00 87.94 104 ALA A C 1
ATOM 815 O O . ALA A 1 104 ? 57.090 -6.328 -74.897 1.00 87.94 104 ALA A O 1
ATOM 816 N N . ALA A 1 105 ? 55.363 -5.710 -73.589 1.00 85.81 105 ALA A N 1
ATOM 817 C CA . ALA A 1 105 ? 55.325 -4.309 -74.009 1.00 85.81 105 ALA A CA 1
ATOM 818 C C . ALA A 1 105 ? 56.638 -3.561 -73.714 1.00 85.81 105 ALA A C 1
ATOM 820 O O . ALA A 1 105 ? 57.118 -2.791 -74.547 1.00 85.81 105 ALA A O 1
ATOM 821 N N . LEU A 1 106 ? 57.264 -3.812 -72.559 1.00 82.94 106 LEU A N 1
ATOM 822 C CA . LEU A 1 106 ? 58.530 -3.186 -72.176 1.00 82.94 106 LEU A CA 1
ATOM 823 C C . LEU A 1 106 ? 59.689 -3.648 -73.071 1.00 82.94 106 LEU A C 1
ATOM 825 O O . LEU A 1 106 ? 60.495 -2.827 -73.506 1.00 82.94 106 LEU A O 1
ATOM 829 N N . ARG A 1 107 ? 59.738 -4.946 -73.407 1.00 83.19 107 ARG A N 1
ATOM 830 C CA . ARG A 1 107 ? 60.754 -5.503 -74.317 1.00 83.19 107 ARG A CA 1
ATOM 831 C C . ARG A 1 107 ? 60.663 -4.911 -75.722 1.00 83.19 107 ARG A C 1
ATOM 833 O O . ARG A 1 107 ? 61.699 -4.734 -76.356 1.00 83.19 107 ARG A O 1
ATOM 840 N N . THR A 1 108 ? 59.455 -4.602 -76.197 1.00 82.94 108 THR A N 1
ATOM 841 C CA . THR A 1 108 ? 59.252 -3.942 -77.496 1.00 82.94 108 THR A CA 1
ATOM 842 C C . THR A 1 108 ? 59.515 -2.439 -77.453 1.00 82.94 108 THR A C 1
ATOM 844 O O . THR A 1 108 ? 60.043 -1.892 -78.413 1.00 82.94 108 THR A O 1
ATOM 847 N N . ALA A 1 109 ? 59.152 -1.765 -76.357 1.00 78.50 109 ALA A N 1
ATOM 848 C CA . ALA A 1 109 ? 59.233 -0.309 -76.248 1.00 78.50 109 ALA A CA 1
ATOM 849 C C . ALA A 1 109 ? 60.645 0.204 -75.919 1.00 78.50 109 ALA A C 1
ATOM 851 O O . ALA A 1 109 ? 60.976 1.331 -76.276 1.00 78.50 109 ALA A O 1
ATOM 852 N N . ALA A 1 110 ? 61.474 -0.596 -75.241 1.00 72.12 110 ALA A N 1
ATOM 853 C CA . ALA A 1 110 ? 62.823 -0.202 -74.841 1.00 72.12 110 ALA A CA 1
ATOM 854 C C . ALA A 1 110 ? 63.807 -1.391 -74.906 1.00 72.12 110 ALA A C 1
ATOM 856 O O . ALA A 1 110 ? 64.211 -1.928 -73.868 1.00 72.12 110 ALA A O 1
ATOM 857 N N . PRO A 1 111 ? 64.206 -1.834 -76.115 1.00 73.50 111 PRO A N 1
ATOM 858 C CA . PRO A 1 111 ? 65.174 -2.915 -76.264 1.00 73.50 111 PRO A CA 1
ATOM 859 C C . PRO A 1 111 ? 66.522 -2.509 -75.646 1.00 73.50 111 PRO A C 1
ATOM 861 O O . PRO A 1 111 ? 67.175 -1.580 -76.110 1.00 73.50 111 PRO A O 1
ATOM 864 N N . GLY A 1 112 ? 66.933 -3.202 -74.579 1.00 69.38 112 GLY A N 1
ATOM 865 C CA . GLY A 1 112 ? 68.205 -2.963 -73.881 1.00 69.38 112 GLY A CA 1
ATOM 866 C C . GLY A 1 112 ? 68.134 -2.031 -72.665 1.00 69.38 112 GLY A C 1
ATOM 867 O O . GLY A 1 112 ? 69.145 -1.856 -71.990 1.00 69.38 112 GLY A O 1
ATOM 868 N N . ALA A 1 113 ? 66.965 -1.473 -72.329 1.00 66.31 113 ALA A N 1
ATOM 869 C CA . ALA A 1 113 ? 66.795 -0.743 -71.076 1.00 66.31 113 ALA A CA 1
ATOM 870 C C . ALA A 1 113 ? 66.716 -1.726 -69.896 1.00 66.31 113 ALA A C 1
ATOM 872 O O . ALA A 1 113 ? 65.753 -2.482 -69.760 1.00 66.31 113 ALA A O 1
ATOM 873 N N . SER A 1 114 ? 67.727 -1.709 -69.029 1.00 68.38 114 SER A N 1
ATOM 874 C CA . SER A 1 114 ? 67.764 -2.498 -67.797 1.00 68.38 114 SER A CA 1
ATOM 875 C C . SER A 1 114 ? 67.938 -1.584 -66.586 1.00 68.38 114 SER A C 1
ATOM 877 O O . SER A 1 114 ? 68.950 -0.894 -66.482 1.00 68.38 114 SER A O 1
ATOM 879 N N . GLY A 1 115 ? 66.973 -1.598 -65.664 1.00 73.19 115 GLY A N 1
ATOM 880 C CA . GLY A 1 115 ? 67.049 -0.878 -64.387 1.00 73.19 115 GLY A CA 1
ATOM 881 C C . GLY A 1 115 ? 65.831 -0.002 -64.086 1.00 73.19 115 GLY A C 1
ATOM 882 O O . GLY A 1 115 ? 65.082 0.384 -64.981 1.00 73.19 115 GLY A O 1
ATOM 883 N N . PHE A 1 116 ? 65.643 0.317 -62.801 1.00 69.56 116 PHE A N 1
ATOM 884 C CA . PHE A 1 116 ? 64.540 1.159 -62.315 1.00 69.56 116 PHE A CA 1
ATOM 885 C C . PHE A 1 116 ? 64.626 2.616 -62.795 1.00 69.56 116 PHE A C 1
ATOM 887 O O . PHE A 1 116 ? 63.594 3.250 -62.982 1.00 69.56 116 PHE A O 1
ATOM 894 N N . ASP A 1 117 ? 65.831 3.129 -63.052 1.00 75.75 117 ASP A N 1
ATOM 895 C CA . ASP A 1 117 ? 66.047 4.527 -63.448 1.00 75.75 117 ASP A CA 1
ATOM 896 C C . ASP A 1 117 ? 65.573 4.804 -64.890 1.00 75.75 117 ASP A C 1
ATOM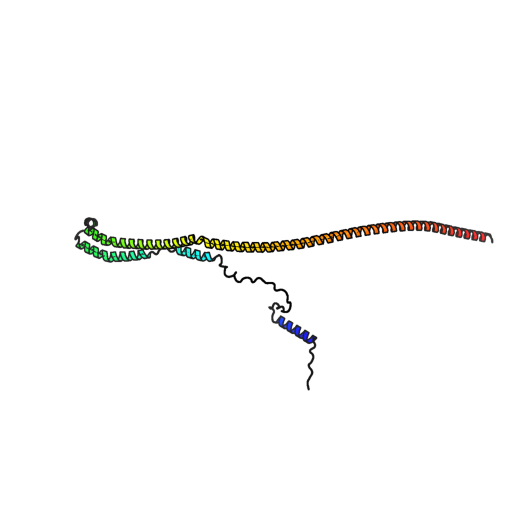 898 O O . ASP A 1 117 ? 64.876 5.778 -65.171 1.00 75.75 117 ASP A O 1
ATOM 902 N N . ALA A 1 118 ? 65.815 3.854 -65.802 1.00 75.12 118 ALA A N 1
ATOM 903 C CA . ALA A 1 118 ? 65.334 3.924 -67.184 1.00 75.12 118 ALA A CA 1
ATOM 904 C C . ALA A 1 118 ? 63.795 3.880 -67.286 1.00 75.12 118 ALA A C 1
ATOM 906 O O . ALA A 1 118 ? 63.218 4.470 -68.199 1.00 75.12 118 ALA A O 1
ATOM 907 N N . LEU A 1 119 ? 63.125 3.213 -66.336 1.00 74.06 119 LEU A N 1
ATOM 908 C CA . LEU A 1 119 ? 61.660 3.156 -66.252 1.00 74.06 119 LEU A CA 1
ATOM 909 C C . LEU A 1 119 ? 61.048 4.499 -65.822 1.00 74.06 119 LEU A C 1
ATOM 911 O O . LEU A 1 119 ? 59.933 4.811 -66.233 1.00 74.06 119 LEU A O 1
ATOM 915 N N . LEU A 1 120 ? 61.769 5.285 -65.015 1.00 79.38 120 LEU A N 1
ATOM 916 C CA . LEU A 1 120 ? 61.319 6.579 -64.491 1.00 79.38 120 LEU A CA 1
ATOM 917 C C . LEU A 1 120 ? 61.635 7.743 -65.444 1.00 79.38 120 LEU A C 1
ATOM 919 O O . LEU A 1 120 ? 60.891 8.720 -65.476 1.00 79.38 120 LEU A O 1
ATOM 923 N N . ALA A 1 121 ? 62.699 7.633 -66.245 1.00 80.94 121 ALA A N 1
ATOM 924 C CA . ALA A 1 121 ? 63.123 8.673 -67.185 1.00 80.94 121 ALA A CA 1
ATOM 925 C C . ALA A 1 121 ? 62.201 8.825 -68.414 1.00 80.94 121 ALA A C 1
ATOM 927 O O . ALA A 1 121 ? 62.201 9.873 -69.061 1.00 80.94 121 ALA A O 1
ATOM 928 N N . SER A 1 122 ? 61.414 7.795 -68.751 1.00 82.06 122 SER A N 1
ATOM 929 C CA . SER A 1 122 ? 60.503 7.804 -69.902 1.00 82.06 122 SER A CA 1
ATOM 930 C C . SER A 1 122 ? 59.031 7.861 -69.465 1.00 82.06 122 SER A C 1
ATOM 932 O O . SER A 1 122 ? 58.542 6.905 -68.853 1.00 82.06 122 SER A O 1
ATOM 934 N N . PRO A 1 123 ? 58.271 8.911 -69.845 1.00 84.06 123 PRO A N 1
ATOM 935 C CA . PRO A 1 123 ? 56.843 9.019 -69.529 1.00 84.06 123 PRO A CA 1
ATOM 936 C C . PRO A 1 123 ? 56.001 7.841 -70.045 1.00 84.06 123 PRO A C 1
ATOM 938 O O . PRO A 1 123 ? 55.037 7.428 -69.400 1.00 84.06 123 PRO A O 1
ATOM 941 N N . ALA A 1 124 ? 56.372 7.262 -71.192 1.00 84.00 124 ALA A N 1
ATOM 942 C CA . ALA A 1 124 ? 55.673 6.113 -71.764 1.00 84.00 124 ALA A CA 1
ATOM 943 C C . ALA A 1 124 ? 55.878 4.837 -70.929 1.00 84.00 124 ALA A C 1
ATOM 945 O O . ALA A 1 124 ? 54.935 4.073 -70.721 1.00 84.00 124 ALA A O 1
ATOM 946 N N . LEU A 1 125 ? 57.088 4.620 -70.404 1.00 83.88 125 LEU A N 1
ATOM 947 C CA . LEU A 1 125 ? 57.384 3.467 -69.550 1.00 83.88 125 LEU A CA 1
ATOM 948 C C . LEU A 1 125 ? 56.727 3.602 -68.172 1.00 83.88 125 LEU A C 1
ATOM 950 O O . LEU A 1 125 ? 56.197 2.621 -67.648 1.00 83.88 125 LEU A O 1
ATOM 954 N N . MET A 1 126 ? 56.661 4.824 -67.636 1.00 85.19 126 MET A N 1
ATOM 955 C CA . MET A 1 126 ? 55.869 5.127 -66.443 1.00 85.19 126 MET A CA 1
ATOM 956 C C . MET A 1 126 ? 54.386 4.797 -66.631 1.00 85.19 126 MET A C 1
ATOM 958 O O . MET A 1 126 ? 53.780 4.215 -65.734 1.00 85.19 126 MET A O 1
ATOM 962 N N . ALA A 1 127 ? 53.796 5.122 -67.786 1.00 87.38 127 ALA A N 1
ATOM 963 C CA . ALA A 1 127 ? 52.395 4.803 -68.065 1.00 87.38 127 ALA A CA 1
ATOM 964 C C . ALA A 1 127 ? 52.145 3.283 -68.095 1.00 87.38 127 ALA A C 1
ATOM 966 O O . ALA A 1 127 ? 51.158 2.804 -67.533 1.00 87.38 127 ALA A O 1
ATOM 967 N N . ILE A 1 128 ? 53.069 2.513 -68.681 1.00 86.69 128 ILE A N 1
ATOM 968 C CA . ILE A 1 128 ? 53.006 1.044 -68.700 1.00 86.69 128 ILE A CA 1
ATOM 969 C C . ILE A 1 128 ? 53.103 0.484 -67.273 1.00 86.69 128 ILE A C 1
ATOM 971 O O . ILE A 1 128 ? 52.282 -0.348 -66.885 1.00 86.69 128 ILE A O 1
ATOM 975 N N . LEU A 1 129 ? 54.047 0.967 -66.462 1.00 86.19 129 LEU A N 1
ATOM 976 C CA . LEU A 1 129 ? 54.190 0.536 -65.069 1.00 86.19 129 LEU A CA 1
ATOM 977 C C . LEU A 1 129 ? 52.961 0.923 -64.227 1.00 86.19 129 LEU A C 1
ATOM 979 O O . LEU A 1 129 ? 52.452 0.118 -63.446 1.00 86.19 129 LEU A O 1
ATOM 983 N N . GLY A 1 130 ? 52.430 2.126 -64.444 1.00 89.62 130 GLY A N 1
ATOM 984 C CA . GLY A 1 130 ? 51.192 2.601 -63.836 1.00 89.62 130 GLY A CA 1
ATOM 985 C C . GLY A 1 130 ? 50.005 1.697 -64.162 1.00 89.62 130 GLY A C 1
ATOM 986 O O . GLY A 1 130 ? 49.238 1.359 -63.263 1.00 89.62 130 GLY A O 1
ATOM 987 N N . SER A 1 131 ? 49.890 1.213 -65.404 1.00 90.12 131 SER A N 1
ATOM 988 C CA . SER A 1 131 ? 48.821 0.283 -65.800 1.00 90.12 131 SER A CA 1
ATOM 989 C C . SER A 1 131 ? 48.854 -1.051 -65.037 1.00 90.12 131 SER A C 1
ATOM 991 O O . SER A 1 131 ? 47.815 -1.685 -64.853 1.00 90.12 131 SER A O 1
ATOM 993 N N . LEU A 1 132 ? 50.022 -1.457 -64.527 1.00 92.31 132 LEU A N 1
ATOM 994 C CA . LEU A 1 132 ? 50.166 -2.665 -63.717 1.00 92.31 132 LEU A CA 1
ATOM 995 C C . LEU A 1 132 ? 49.781 -2.434 -62.251 1.00 92.31 132 LEU A C 1
ATOM 997 O O . LEU A 1 132 ? 49.154 -3.298 -61.642 1.00 92.31 132 LEU A O 1
ATOM 1001 N N . ILE A 1 133 ? 50.157 -1.280 -61.689 1.00 92.88 133 ILE A N 1
ATOM 1002 C CA . ILE A 1 133 ? 50.078 -1.004 -60.244 1.00 92.88 133 ILE A CA 1
ATOM 1003 C C . ILE A 1 133 ? 48.760 -0.323 -59.846 1.00 92.88 133 ILE A C 1
ATOM 1005 O O . ILE A 1 133 ? 48.205 -0.621 -58.786 1.00 92.88 133 ILE A O 1
ATOM 1009 N N . ILE A 1 134 ? 48.238 0.577 -60.683 1.00 95.12 134 ILE A N 1
ATOM 1010 C CA . ILE A 1 134 ? 47.037 1.367 -60.372 1.00 95.12 134 ILE A CA 1
ATOM 1011 C C . ILE A 1 134 ? 45.798 0.475 -60.164 1.00 95.12 134 ILE A C 1
ATOM 1013 O O . ILE A 1 134 ? 45.098 0.681 -59.169 1.00 95.12 134 ILE A O 1
ATOM 1017 N N . PRO A 1 135 ? 45.505 -0.533 -61.012 1.00 95.06 135 PRO A N 1
ATOM 1018 C CA . PRO A 1 135 ? 44.285 -1.330 -60.862 1.00 95.06 135 PRO A CA 1
ATOM 1019 C C . PRO A 1 135 ? 44.235 -2.173 -59.575 1.00 95.06 135 PRO A C 1
ATOM 1021 O O . PRO A 1 135 ? 43.205 -2.126 -58.900 1.00 95.06 135 PRO A O 1
ATOM 1024 N N . PRO A 1 136 ? 45.315 -2.857 -59.136 1.00 95.62 136 PRO A N 1
ATOM 1025 C CA . PRO A 1 136 ? 45.358 -3.487 -57.817 1.00 95.62 136 PRO A CA 1
ATOM 1026 C C . PRO A 1 136 ? 45.033 -2.520 -56.673 1.00 95.62 136 PRO A C 1
ATOM 1028 O O . PRO A 1 136 ? 44.193 -2.835 -55.830 1.00 95.62 136 PRO A O 1
ATOM 1031 N N . ILE A 1 137 ? 45.628 -1.320 -56.666 1.00 96.00 137 ILE A N 1
ATOM 1032 C CA . ILE A 1 137 ? 45.329 -0.293 -55.654 1.00 96.00 137 ILE A CA 1
ATOM 1033 C C . ILE A 1 137 ? 43.844 0.093 -55.709 1.00 96.00 137 ILE A C 1
ATOM 1035 O O . ILE A 1 137 ? 43.187 0.164 -54.669 1.00 96.00 137 ILE A O 1
ATOM 1039 N N . ALA A 1 138 ? 43.294 0.284 -56.911 1.00 95.69 138 ALA A N 1
ATOM 1040 C CA . ALA A 1 138 ? 41.888 0.620 -57.105 1.00 95.69 138 ALA A CA 1
ATOM 1041 C C . ALA A 1 138 ? 40.938 -0.479 -56.588 1.00 95.69 138 ALA A C 1
ATOM 1043 O O . ALA A 1 138 ? 39.934 -0.158 -55.951 1.00 95.69 138 ALA A O 1
ATOM 1044 N N . PHE A 1 139 ? 41.258 -1.766 -56.774 1.00 95.75 139 PHE A N 1
ATOM 1045 C CA . PHE A 1 139 ? 40.460 -2.870 -56.223 1.00 95.75 139 PHE A CA 1
ATOM 1046 C C . PHE A 1 139 ? 40.422 -2.847 -54.691 1.00 95.75 139 PHE A C 1
ATOM 1048 O O . PHE A 1 139 ? 39.351 -2.997 -54.096 1.00 95.75 139 PHE A O 1
ATOM 1055 N N . PHE A 1 140 ? 41.563 -2.607 -54.038 1.00 95.31 140 PHE A N 1
ATOM 1056 C CA . PHE A 1 140 ? 41.620 -2.478 -52.579 1.00 95.31 140 PHE A CA 1
ATOM 1057 C C . PHE A 1 140 ? 40.907 -1.217 -52.073 1.00 95.31 140 PHE A C 1
ATOM 1059 O O . PHE A 1 140 ? 40.226 -1.279 -51.046 1.00 95.31 140 PHE A O 1
ATOM 1066 N N . ALA A 1 141 ? 40.998 -0.098 -52.798 1.00 95.56 141 ALA A N 1
ATOM 1067 C CA . ALA A 1 141 ? 40.271 1.129 -52.476 1.00 95.56 141 ALA A CA 1
ATOM 1068 C C . ALA A 1 141 ? 38.747 0.927 -52.560 1.00 95.56 141 ALA A C 1
ATOM 1070 O O . ALA A 1 141 ? 38.022 1.291 -51.631 1.00 95.56 141 ALA A O 1
ATOM 1071 N N . LEU A 1 142 ? 38.259 0.268 -53.617 1.00 94.38 142 LEU A N 1
ATOM 1072 C CA . LEU A 1 142 ? 36.848 -0.102 -53.764 1.00 94.38 142 LEU A CA 1
ATOM 1073 C C . LEU A 1 142 ? 36.390 -1.046 -52.644 1.00 94.38 142 LEU A C 1
ATOM 1075 O O . LEU A 1 142 ? 35.330 -0.831 -52.055 1.00 94.38 142 LEU A O 1
ATOM 1079 N N . ALA A 1 143 ? 37.192 -2.051 -52.285 1.00 94.12 143 ALA A N 1
ATOM 1080 C CA . ALA A 1 143 ? 36.874 -2.943 -51.169 1.00 94.12 143 ALA A CA 1
ATOM 1081 C C . ALA A 1 143 ? 36.787 -2.203 -49.825 1.00 94.12 143 ALA A C 1
ATOM 1083 O O . ALA A 1 143 ? 35.858 -2.449 -49.047 1.00 94.12 143 ALA A O 1
ATOM 1084 N N . ALA A 1 144 ? 37.711 -1.273 -49.563 1.00 92.12 144 ALA A N 1
ATOM 1085 C CA . ALA A 1 144 ? 37.687 -0.432 -48.370 1.00 92.12 144 ALA A CA 1
ATOM 1086 C C . ALA A 1 144 ? 36.435 0.460 -48.332 1.00 92.12 144 ALA A C 1
ATOM 1088 O O . ALA A 1 144 ? 35.769 0.541 -47.297 1.00 92.12 144 ALA A O 1
ATOM 1089 N N . MET A 1 145 ? 36.062 1.061 -49.466 1.00 93.88 145 MET A N 1
ATOM 1090 C CA . MET A 1 145 ? 34.856 1.882 -49.596 1.00 93.88 145 MET A CA 1
ATOM 1091 C C . MET A 1 145 ? 33.583 1.068 -49.333 1.00 93.88 145 MET A C 1
ATOM 1093 O O . MET A 1 145 ? 32.731 1.486 -48.546 1.00 93.88 145 MET A O 1
ATOM 1097 N N . VAL A 1 146 ? 33.469 -0.122 -49.930 1.00 91.56 146 VAL A N 1
ATOM 1098 C CA . VAL A 1 146 ? 32.315 -1.013 -49.737 1.00 91.56 146 VAL A CA 1
ATOM 1099 C C . VAL A 1 146 ? 32.199 -1.458 -48.280 1.00 91.56 146 VAL A C 1
ATOM 1101 O O . VAL A 1 146 ? 31.105 -1.414 -47.715 1.00 91.56 146 VAL A O 1
ATOM 1104 N N . ARG A 1 147 ? 33.307 -1.854 -47.640 1.00 88.44 147 ARG A N 1
ATOM 1105 C CA . ARG A 1 147 ? 33.302 -2.217 -46.214 1.00 88.44 147 ARG A CA 1
ATOM 1106 C C . ARG A 1 147 ? 32.863 -1.040 -45.349 1.00 88.44 147 ARG A C 1
ATOM 1108 O O . ARG A 1 147 ? 31.958 -1.194 -44.534 1.00 88.44 147 ARG A O 1
ATOM 1115 N N . ARG A 1 148 ? 33.450 0.140 -45.564 1.00 88.69 148 ARG A N 1
ATOM 1116 C CA . ARG A 1 148 ? 33.122 1.348 -44.801 1.00 88.69 148 ARG A CA 1
ATOM 1117 C C . ARG A 1 148 ? 31.655 1.741 -44.961 1.00 88.69 148 ARG A C 1
ATOM 1119 O O . ARG A 1 148 ? 31.025 2.112 -43.978 1.00 88.69 148 ARG A O 1
ATOM 1126 N N . SER A 1 149 ? 31.100 1.624 -46.166 1.00 90.06 149 SER A N 1
ATOM 1127 C CA . SER A 1 149 ? 29.682 1.890 -46.424 1.00 90.06 149 SER A CA 1
ATOM 1128 C C . SER A 1 149 ? 28.770 0.936 -45.647 1.00 90.06 149 SER A C 1
ATOM 1130 O O . SER A 1 149 ? 27.820 1.386 -45.011 1.00 90.06 149 SER A O 1
ATOM 1132 N N . ARG A 1 150 ? 29.085 -0.367 -45.618 1.00 86.94 150 ARG A N 1
ATOM 1133 C CA . ARG A 1 150 ? 28.317 -1.360 -44.844 1.00 86.94 150 ARG A CA 1
ATOM 1134 C C . ARG A 1 150 ? 28.381 -1.102 -43.343 1.00 86.94 150 ARG A C 1
ATOM 1136 O O . ARG A 1 150 ? 27.356 -1.195 -42.672 1.00 86.94 150 ARG A O 1
ATOM 1143 N N . ASP A 1 151 ? 29.554 -0.728 -42.839 1.00 86.19 151 ASP A N 1
ATOM 1144 C CA . ASP A 1 151 ? 29.726 -0.362 -41.432 1.00 86.19 151 ASP A CA 1
ATOM 1145 C C . ASP A 1 151 ? 28.870 0.872 -41.087 1.00 86.19 151 ASP A C 1
ATOM 1147 O O . ASP A 1 151 ? 28.156 0.871 -40.087 1.00 86.19 151 ASP A O 1
ATOM 1151 N N . LEU A 1 152 ? 28.854 1.895 -41.952 1.00 87.94 152 LEU A N 1
ATOM 1152 C CA . LEU A 1 152 ? 28.017 3.089 -41.773 1.00 87.94 152 LEU A CA 1
ATOM 1153 C C . LEU A 1 152 ? 26.515 2.787 -41.865 1.00 87.94 152 LEU A C 1
ATOM 1155 O O . LEU A 1 152 ? 25.739 3.346 -41.095 1.00 87.94 152 LEU A O 1
ATOM 1159 N N . GLN A 1 153 ? 26.093 1.889 -42.760 1.00 87.56 153 GLN A N 1
ATOM 1160 C CA . GLN A 1 153 ? 24.695 1.453 -42.849 1.00 87.56 153 GLN A CA 1
ATOM 1161 C C . GLN A 1 153 ? 24.237 0.737 -41.574 1.00 87.56 153 GLN A C 1
ATOM 1163 O O . GLN A 1 153 ? 23.111 0.948 -41.124 1.00 87.56 153 GLN A O 1
ATOM 1168 N N . LEU A 1 154 ? 25.097 -0.102 -40.986 1.00 84.69 154 LEU A N 1
ATOM 1169 C CA . LEU A 1 154 ? 24.798 -0.795 -39.733 1.00 84.69 154 LEU A CA 1
ATOM 1170 C C . LEU A 1 154 ? 24.676 0.200 -38.573 1.00 84.69 154 LEU A C 1
ATOM 1172 O O . LEU A 1 154 ? 23.691 0.155 -37.839 1.00 84.69 154 LEU A O 1
ATOM 1176 N N . ILE A 1 155 ? 25.619 1.142 -38.469 1.00 86.00 155 ILE A N 1
ATOM 1177 C CA . ILE A 1 155 ? 25.589 2.209 -37.458 1.00 86.00 155 ILE A CA 1
ATOM 1178 C C . ILE A 1 155 ? 24.331 3.071 -37.612 1.00 86.00 155 ILE A C 1
ATOM 1180 O O . ILE A 1 155 ? 23.660 3.362 -36.622 1.00 86.00 155 ILE A O 1
ATOM 1184 N N . GLY A 1 156 ? 23.975 3.439 -38.847 1.00 86.75 156 GLY A N 1
ATOM 1185 C CA . GLY A 1 156 ? 22.766 4.206 -39.140 1.00 86.75 156 GLY A CA 1
ATOM 1186 C C . GLY A 1 156 ? 21.511 3.515 -38.612 1.00 86.75 156 GLY A C 1
ATOM 1187 O O . GLY A 1 156 ? 20.740 4.134 -37.888 1.00 86.75 156 GLY A O 1
ATOM 1188 N N . LYS A 1 157 ? 21.361 2.209 -38.874 1.00 85.12 157 LYS A N 1
ATOM 1189 C CA . LYS A 1 157 ? 20.223 1.414 -38.380 1.00 85.12 157 LYS A CA 1
ATOM 1190 C C . LYS A 1 157 ? 20.157 1.364 -36.852 1.00 85.12 157 LYS A C 1
ATOM 1192 O O . LYS A 1 157 ? 19.086 1.600 -36.300 1.00 85.12 157 LYS A O 1
ATOM 1197 N N . SER A 1 158 ? 21.282 1.129 -36.170 1.00 82.50 158 SER A N 1
ATOM 1198 C CA . SER A 1 158 ? 21.307 1.126 -34.699 1.00 82.50 158 SER A CA 1
ATOM 1199 C C . SER A 1 158 ? 20.999 2.502 -34.100 1.00 82.50 158 SER A C 1
ATOM 1201 O O . SER A 1 158 ? 20.337 2.593 -33.072 1.00 82.50 158 SER A O 1
ATOM 1203 N N . MET A 1 159 ? 21.428 3.586 -34.753 1.00 83.94 159 MET A N 1
ATOM 1204 C CA . MET A 1 159 ? 21.139 4.948 -34.295 1.00 83.94 159 MET A CA 1
ATOM 1205 C C . MET A 1 159 ? 19.674 5.319 -34.504 1.00 83.94 159 MET A C 1
ATOM 1207 O O . MET A 1 159 ? 19.086 5.948 -33.633 1.00 83.94 159 MET A O 1
ATOM 1211 N N . THR A 1 160 ? 19.057 4.898 -35.613 1.00 84.62 160 THR A N 1
ATOM 1212 C CA . THR A 1 160 ? 17.612 5.069 -35.820 1.00 84.62 160 THR A CA 1
ATOM 1213 C C . THR A 1 160 ? 16.811 4.297 -34.774 1.00 84.62 160 THR A C 1
ATOM 1215 O O . THR A 1 160 ? 15.854 4.840 -34.238 1.00 84.62 160 THR A O 1
ATOM 1218 N N . GLU A 1 161 ? 17.214 3.072 -34.426 1.00 81.81 161 GLU A N 1
ATOM 1219 C CA . GLU A 1 161 ? 16.550 2.299 -33.369 1.00 81.81 161 GLU A CA 1
ATOM 1220 C C . GLU A 1 161 ? 16.659 2.981 -31.996 1.00 81.81 161 GLU A C 1
ATOM 1222 O O . GLU A 1 161 ? 15.658 3.117 -31.293 1.00 81.81 161 GLU A O 1
ATOM 1227 N N . VAL A 1 162 ? 17.847 3.475 -31.627 1.00 78.44 162 VAL A N 1
ATOM 1228 C CA . VAL A 1 162 ? 18.043 4.228 -30.376 1.00 78.44 162 VAL A CA 1
ATOM 1229 C C . VAL A 1 162 ? 17.260 5.542 -30.388 1.00 78.44 162 VAL A C 1
ATOM 1231 O O . VAL A 1 162 ? 16.619 5.869 -29.395 1.00 78.44 162 VAL A O 1
ATOM 1234 N N . ALA A 1 163 ? 17.244 6.272 -31.504 1.00 81.94 163 ALA A N 1
ATOM 1235 C CA . ALA A 1 163 ? 16.475 7.506 -31.642 1.00 81.94 163 ALA A CA 1
ATOM 1236 C C . ALA A 1 163 ? 14.963 7.258 -31.524 1.00 81.94 163 ALA A C 1
ATOM 1238 O O . ALA A 1 163 ? 14.270 8.016 -30.854 1.00 81.94 163 ALA A O 1
ATOM 1239 N N . LEU A 1 164 ? 14.455 6.170 -32.113 1.00 75.94 164 LEU A N 1
ATOM 1240 C CA . LEU A 1 164 ? 13.054 5.763 -31.987 1.00 75.94 164 LEU A CA 1
ATOM 1241 C C . LEU A 1 164 ? 12.706 5.348 -30.552 1.00 75.94 164 LEU A C 1
ATOM 1243 O O . LEU A 1 164 ? 11.638 5.709 -30.067 1.00 75.94 164 LEU A O 1
ATOM 1247 N N . ARG A 1 165 ? 13.611 4.662 -29.841 1.00 69.88 165 ARG A N 1
ATOM 1248 C CA . ARG A 1 165 ? 13.434 4.358 -28.409 1.00 69.88 165 ARG A CA 1
ATOM 1249 C C . ARG A 1 165 ? 13.455 5.615 -27.538 1.00 69.88 165 ARG A C 1
ATOM 1251 O O . ARG A 1 165 ? 12.639 5.728 -26.631 1.00 69.88 165 ARG A O 1
ATOM 1258 N N . LEU A 1 166 ? 14.338 6.571 -27.826 1.00 70.94 166 LEU A N 1
ATOM 1259 C CA . LEU A 1 166 ? 14.381 7.870 -27.141 1.00 70.94 166 LEU A CA 1
ATOM 1260 C C . LEU A 1 166 ? 13.183 8.769 -27.484 1.00 70.94 166 LEU A C 1
ATOM 1262 O O . LEU A 1 166 ? 12.887 9.684 -26.724 1.00 70.94 166 LEU A O 1
ATOM 1266 N N . ALA A 1 167 ? 12.478 8.497 -28.585 1.00 71.06 167 ALA A N 1
ATOM 1267 C CA . ALA A 1 167 ? 11.212 9.138 -28.941 1.00 71.06 167 ALA A CA 1
ATOM 1268 C C . ALA A 1 167 ? 9.972 8.410 -28.372 1.00 71.06 167 ALA A C 1
ATOM 1270 O O . ALA A 1 167 ? 8.885 8.982 -28.377 1.00 71.06 167 ALA A O 1
ATOM 1271 N N . GLN A 1 168 ? 10.125 7.187 -27.840 1.00 64.00 168 GLN A N 1
ATOM 1272 C CA . GLN A 1 168 ? 9.076 6.402 -27.166 1.00 64.00 168 GLN A CA 1
ATOM 1273 C C . GLN A 1 168 ? 9.045 6.436 -25.608 1.00 64.00 168 GLN A C 1
ATOM 1275 O O . GLN A 1 168 ? 8.445 5.532 -25.028 1.00 64.00 168 GLN A O 1
ATOM 1280 N N . PRO A 1 169 ? 9.618 7.403 -24.856 1.00 61.00 169 PRO A N 1
ATOM 1281 C CA . PRO A 1 169 ? 9.651 7.300 -23.394 1.00 61.00 169 PRO A CA 1
ATOM 1282 C C . PRO A 1 169 ? 8.317 7.619 -22.689 1.00 61.00 169 PRO A C 1
ATOM 1284 O O . PRO A 1 169 ? 8.206 7.365 -21.495 1.00 61.00 169 PRO A O 1
ATOM 1287 N N . GLU A 1 170 ? 7.293 8.129 -23.377 1.00 60.00 170 GLU A N 1
ATOM 1288 C CA . GLU A 1 170 ? 6.019 8.506 -22.735 1.00 60.00 170 GLU A CA 1
ATOM 1289 C C . GLU A 1 170 ? 5.160 7.293 -22.332 1.00 60.00 170 GLU A C 1
ATOM 1291 O O . GLU A 1 170 ? 4.714 7.209 -21.189 1.00 60.00 170 GLU A O 1
ATOM 1296 N N . SER A 1 171 ? 4.955 6.312 -23.221 1.00 63.69 171 SER A N 1
ATOM 1297 C CA . SER A 1 171 ? 3.946 5.263 -22.987 1.00 63.69 171 SER A CA 1
ATOM 1298 C C . SER A 1 171 ? 4.293 4.326 -21.827 1.00 63.69 171 SER A C 1
ATOM 1300 O O . SER A 1 171 ? 3.413 3.951 -21.057 1.00 63.69 171 SER A O 1
ATOM 1302 N N . LEU A 1 172 ? 5.578 4.006 -21.640 1.00 63.09 172 LEU A N 1
ATOM 1303 C CA . LEU A 1 172 ? 6.029 3.162 -20.526 1.00 63.09 172 LEU A CA 1
ATOM 1304 C C . LEU A 1 172 ? 5.875 3.862 -19.166 1.00 63.09 172 LEU A C 1
ATOM 1306 O O . LEU A 1 172 ? 5.590 3.207 -18.164 1.00 63.09 172 LEU A O 1
ATOM 1310 N N . GLY A 1 173 ? 6.033 5.187 -19.123 1.00 71.88 173 GLY A N 1
ATOM 1311 C CA . GLY A 1 173 ? 5.804 5.978 -17.915 1.00 71.88 173 GLY A CA 1
ATOM 1312 C C . GLY A 1 173 ? 4.317 6.126 -17.599 1.00 71.88 173 GLY A C 1
ATOM 1313 O O . GLY A 1 173 ? 3.913 5.957 -16.449 1.00 71.88 173 GLY A O 1
ATOM 1314 N N . THR A 1 174 ? 3.488 6.392 -18.612 1.00 77.88 174 THR A N 1
ATOM 1315 C CA . THR A 1 174 ? 2.041 6.562 -18.431 1.00 77.88 174 THR A CA 1
ATOM 1316 C C . THR A 1 174 ? 1.368 5.276 -17.959 1.00 77.88 174 THR A C 1
ATOM 1318 O O . THR A 1 174 ? 0.615 5.325 -16.989 1.00 77.88 174 THR A O 1
ATOM 1321 N N . ASP A 1 175 ? 1.672 4.121 -18.557 1.00 81.19 175 ASP A N 1
ATOM 1322 C CA . ASP A 1 175 ? 1.065 2.842 -18.157 1.00 81.19 175 ASP A CA 1
ATOM 1323 C C . ASP A 1 175 ? 1.477 2.428 -16.736 1.00 81.19 175 ASP A C 1
ATOM 1325 O O . ASP A 1 175 ? 0.650 1.939 -15.957 1.00 81.19 175 ASP A O 1
ATOM 1329 N N . ALA A 1 176 ? 2.732 2.695 -16.350 1.00 80.62 176 ALA A N 1
ATOM 1330 C CA . ALA A 1 176 ? 3.205 2.481 -14.985 1.00 80.62 176 ALA A CA 1
ATOM 1331 C C . ALA A 1 176 ? 2.469 3.388 -13.985 1.00 80.62 176 ALA A C 1
ATOM 1333 O O . ALA A 1 176 ? 1.983 2.910 -12.959 1.00 80.62 176 ALA A O 1
ATOM 1334 N N . VAL A 1 177 ? 2.315 4.679 -14.297 1.00 86.50 177 VAL A N 1
ATOM 1335 C CA . VAL A 1 177 ? 1.587 5.636 -13.446 1.00 86.50 177 VAL A CA 1
ATOM 1336 C C . VAL A 1 177 ? 0.101 5.287 -13.352 1.00 86.50 177 VAL A C 1
ATOM 1338 O O . VAL A 1 177 ? -0.462 5.339 -12.260 1.00 86.50 177 VAL A O 1
ATOM 1341 N N . VAL A 1 178 ? -0.542 4.879 -14.450 1.00 90.12 178 VAL A N 1
ATOM 1342 C CA . VAL A 1 178 ? -1.949 4.448 -14.454 1.00 90.12 178 VAL A CA 1
ATOM 1343 C C . VAL A 1 178 ? -2.128 3.190 -13.609 1.00 90.12 178 VAL A C 1
ATOM 1345 O O . VAL A 1 178 ? -3.045 3.136 -12.789 1.00 90.12 178 VAL A O 1
ATOM 1348 N N . THR A 1 179 ? -1.240 2.205 -13.744 1.00 92.31 179 THR A N 1
ATOM 1349 C CA . THR A 1 179 ? -1.295 0.961 -12.962 1.00 92.31 179 THR A CA 1
ATOM 1350 C C . THR A 1 179 ? -1.119 1.237 -11.472 1.00 92.31 179 THR A C 1
ATOM 1352 O O . THR A 1 179 ? -1.925 0.779 -10.659 1.00 92.31 179 THR A O 1
ATOM 1355 N N . VAL A 1 180 ? -0.122 2.047 -11.106 1.00 91.94 180 VAL A N 1
ATOM 1356 C CA . VAL A 1 180 ? 0.100 2.464 -9.715 1.00 91.94 180 VAL A CA 1
ATOM 1357 C C . VAL A 1 180 ? -1.091 3.272 -9.198 1.00 91.94 180 VAL A C 1
ATOM 1359 O O . VAL A 1 180 ? -1.570 3.010 -8.100 1.00 91.94 180 VAL A O 1
ATOM 1362 N N . GLY A 1 181 ? -1.640 4.193 -9.990 1.00 92.44 181 GLY A N 1
ATOM 1363 C CA . GLY A 1 181 ? -2.814 4.979 -9.612 1.00 92.44 181 GLY A CA 1
ATOM 1364 C C . GLY A 1 181 ? -4.055 4.119 -9.365 1.00 92.44 181 GLY A C 1
ATOM 1365 O O . GLY A 1 181 ? -4.784 4.345 -8.399 1.00 92.44 181 GLY A O 1
ATOM 1366 N N . GLN A 1 182 ? -4.284 3.092 -10.188 1.00 94.25 182 GLN A N 1
ATOM 1367 C CA . GLN A 1 182 ? -5.373 2.132 -9.984 1.00 94.25 182 GLN A CA 1
ATOM 1368 C C . GLN A 1 182 ? -5.143 1.257 -8.750 1.00 94.25 182 GLN A C 1
ATOM 1370 O O . GLN A 1 182 ? -6.093 1.004 -8.008 1.00 94.25 182 GLN A O 1
ATOM 1375 N N . ALA A 1 183 ? -3.904 0.826 -8.505 1.00 94.56 183 ALA A N 1
ATOM 1376 C CA . ALA A 1 183 ? -3.549 0.067 -7.312 1.00 94.56 183 ALA A CA 1
ATOM 1377 C C . ALA A 1 183 ? -3.771 0.898 -6.042 1.00 94.56 183 ALA A C 1
ATOM 1379 O O . ALA A 1 183 ? -4.489 0.459 -5.151 1.00 94.56 183 ALA A O 1
ATOM 1380 N N . VAL A 1 184 ? -3.265 2.134 -6.001 1.00 93.69 184 VAL A N 1
ATOM 1381 C CA . VAL A 1 184 ? -3.461 3.058 -4.874 1.00 93.69 184 VAL A CA 1
ATOM 1382 C C . VAL A 1 184 ? -4.941 3.363 -4.670 1.00 93.69 184 VAL A C 1
ATOM 1384 O O . VAL A 1 184 ? -5.416 3.331 -3.542 1.00 93.69 184 VAL A O 1
ATOM 1387 N N . ARG A 1 185 ? -5.714 3.601 -5.738 1.00 95.31 185 ARG A N 1
ATOM 1388 C CA . ARG A 1 185 ? -7.159 3.846 -5.615 1.00 95.31 185 ARG A CA 1
ATOM 1389 C C . ARG A 1 185 ? -7.896 2.649 -5.014 1.00 95.31 185 ARG A C 1
ATOM 1391 O O . ARG A 1 185 ? -8.788 2.845 -4.194 1.00 95.31 185 ARG A O 1
ATOM 1398 N N . ARG A 1 186 ? -7.543 1.427 -5.425 1.00 96.00 186 ARG A N 1
ATOM 1399 C CA . ARG A 1 186 ? -8.120 0.192 -4.875 1.00 96.00 186 ARG A CA 1
ATOM 1400 C C . ARG A 1 186 ? -7.708 -0.020 -3.423 1.00 96.00 186 ARG A C 1
ATOM 1402 O O . ARG A 1 186 ? -8.567 -0.353 -2.617 1.00 96.00 186 ARG A O 1
ATOM 1409 N N . GLU A 1 187 ? -6.443 0.227 -3.097 1.00 96.44 187 GLU A N 1
ATOM 1410 C CA . GLU A 1 187 ? -5.925 0.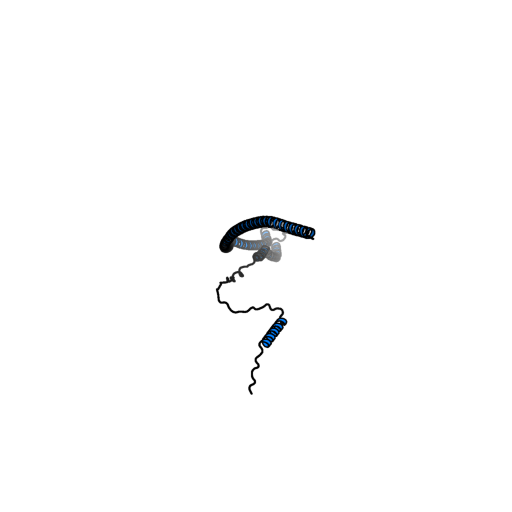109 -1.734 1.00 96.44 187 GLU A CA 1
ATOM 1411 C C . GLU A 1 187 ? -6.608 1.111 -0.801 1.00 96.44 187 GLU A C 1
ATOM 1413 O O . GLU A 1 187 ? -7.110 0.738 0.250 1.00 96.44 187 GLU A O 1
ATOM 1418 N N . VAL A 1 188 ? -6.733 2.371 -1.223 1.00 96.56 188 VAL A N 1
ATOM 1419 C CA . VAL A 1 188 ? -7.409 3.418 -0.446 1.00 96.56 188 VAL A CA 1
ATOM 1420 C C . VAL A 1 188 ? -8.901 3.128 -0.293 1.00 96.56 188 VAL A C 1
ATOM 1422 O O . VAL A 1 188 ? -9.439 3.333 0.790 1.00 96.56 188 VAL A O 1
ATOM 1425 N N . ALA A 1 189 ? -9.579 2.623 -1.329 1.00 96.25 189 ALA A N 1
ATOM 1426 C CA . ALA A 1 189 ? -10.980 2.213 -1.212 1.00 96.25 189 ALA A CA 1
ATOM 1427 C C . ALA A 1 189 ? -11.147 1.056 -0.211 1.00 96.25 189 ALA A C 1
ATOM 1429 O O . ALA A 1 189 ? -12.020 1.115 0.650 1.00 96.25 189 ALA A O 1
ATOM 1430 N N . ALA A 1 190 ? -10.265 0.053 -0.266 1.00 95.56 190 ALA A N 1
ATOM 1431 C CA . ALA A 1 190 ? -10.266 -1.064 0.675 1.00 95.56 190 ALA A CA 1
ATOM 1432 C C . ALA A 1 190 ? -9.938 -0.619 2.111 1.00 95.56 190 ALA A C 1
ATOM 1434 O O . ALA A 1 190 ? -10.570 -1.082 3.060 1.00 95.56 190 ALA A O 1
ATOM 1435 N N . MET A 1 191 ? -8.991 0.309 2.286 1.00 94.62 191 MET A N 1
ATOM 1436 C CA . MET A 1 191 ? -8.700 0.916 3.587 1.00 94.62 191 MET A CA 1
ATOM 1437 C C . MET A 1 191 ? -9.878 1.746 4.099 1.00 94.62 191 MET A C 1
ATOM 1439 O O . MET A 1 191 ? -10.159 1.695 5.291 1.00 94.62 191 MET A O 1
ATOM 1443 N N . GLY A 1 192 ? -10.583 2.468 3.223 1.00 96.25 192 GLY A N 1
ATOM 1444 C CA . GLY A 1 192 ? -11.793 3.217 3.569 1.00 96.25 192 GLY A CA 1
ATOM 1445 C C . GLY A 1 192 ? -12.898 2.301 4.089 1.00 96.25 192 GLY A C 1
ATOM 1446 O O . GLY A 1 192 ? -13.382 2.491 5.199 1.00 96.25 192 GLY A O 1
ATOM 1447 N N . GLU A 1 193 ? -13.211 1.231 3.356 1.00 96.38 193 GLU A N 1
ATOM 1448 C CA . GLU A 1 193 ? -14.178 0.218 3.801 1.00 96.38 193 GLU A CA 1
ATOM 1449 C C . GLU A 1 193 ? -13.739 -0.477 5.104 1.00 96.38 193 GLU A C 1
ATOM 1451 O O . GLU A 1 193 ? -14.561 -0.774 5.976 1.00 96.38 193 GLU A O 1
ATOM 1456 N N . GLY A 1 194 ? -12.436 -0.737 5.254 1.00 95.69 194 GLY A N 1
ATOM 1457 C CA . GLY A 1 194 ? -11.856 -1.297 6.474 1.00 95.69 194 GLY A CA 1
ATOM 1458 C C . GLY A 1 194 ? -11.985 -0.358 7.676 1.00 95.69 194 GLY A C 1
ATOM 1459 O O . GLY A 1 194 ? -12.319 -0.813 8.771 1.00 95.69 194 GLY A O 1
ATOM 1460 N N . LEU A 1 195 ? -11.768 0.942 7.466 1.00 96.94 195 LEU A N 1
ATOM 1461 C CA . LEU A 1 195 ? -11.899 1.984 8.480 1.00 96.94 195 LEU A CA 1
ATOM 1462 C C . LEU A 1 195 ? -13.356 2.157 8.909 1.00 96.94 195 LEU A C 1
ATOM 1464 O O . LEU A 1 195 ? -13.632 2.124 10.106 1.00 96.94 195 LEU A O 1
ATOM 1468 N N . ASP A 1 196 ? -14.287 2.259 7.960 1.00 97.75 196 ASP A N 1
ATOM 1469 C CA . ASP A 1 196 ? -15.717 2.391 8.256 1.00 97.75 196 ASP A CA 1
ATOM 1470 C C . ASP A 1 196 ? -16.220 1.198 9.082 1.00 97.75 196 ASP A C 1
ATOM 1472 O O . ASP A 1 196 ? -16.936 1.360 10.074 1.00 97.75 196 ASP A O 1
ATOM 1476 N N . ARG A 1 197 ? -15.767 -0.018 8.747 1.00 97.00 197 ARG A N 1
ATOM 1477 C CA . ARG A 1 197 ? -16.075 -1.228 9.521 1.00 97.00 197 ARG A CA 1
ATOM 1478 C C . ARG A 1 197 ? -15.456 -1.210 10.918 1.00 97.00 197 ARG A C 1
ATOM 1480 O O . ARG A 1 197 ? -16.093 -1.657 11.871 1.00 97.00 197 ARG A O 1
ATOM 1487 N N . ALA A 1 198 ? -14.220 -0.733 11.050 1.00 97.25 198 ALA A N 1
ATOM 1488 C CA . ALA A 1 198 ? -13.551 -0.631 12.342 1.00 97.25 198 ALA A CA 1
ATOM 1489 C C . ALA A 1 198 ? -14.243 0.391 13.255 1.00 97.25 198 ALA A C 1
ATOM 1491 O O . ALA A 1 198 ? -14.440 0.107 14.434 1.00 97.25 198 ALA A O 1
ATOM 1492 N N . ILE A 1 199 ? -14.670 1.532 12.707 1.00 97.50 199 ILE A N 1
ATOM 1493 C CA . ILE A 1 199 ? -15.423 2.561 13.433 1.00 97.50 199 ILE A CA 1
ATOM 1494 C C . ILE A 1 199 ? -16.777 2.011 13.892 1.00 97.50 199 ILE A C 1
ATOM 1496 O O . ILE A 1 199 ? -17.124 2.167 15.061 1.00 97.50 199 ILE A O 1
ATOM 1500 N N . ALA A 1 200 ? -17.511 1.308 13.023 1.00 97.62 200 ALA A N 1
ATOM 1501 C CA . ALA A 1 200 ? -18.778 0.678 13.400 1.00 97.62 200 ALA A CA 1
ATOM 1502 C C . ALA A 1 200 ? -18.595 -0.317 14.559 1.00 97.62 200 ALA A C 1
ATOM 1504 O O . ALA A 1 200 ? -19.306 -0.254 15.561 1.00 97.62 200 ALA A O 1
ATOM 1505 N N . ARG A 1 201 ? -17.572 -1.176 14.476 1.00 96.94 201 ARG A N 1
ATOM 1506 C CA . ARG A 1 201 ? -17.253 -2.140 15.537 1.00 96.94 201 ARG A CA 1
ATOM 1507 C C . ARG A 1 201 ? -16.821 -1.461 16.838 1.00 96.94 201 ARG A C 1
ATOM 1509 O O . ARG A 1 201 ? -17.156 -1.937 17.917 1.00 96.94 201 ARG A O 1
ATOM 1516 N N . ALA A 1 202 ? -16.075 -0.361 16.755 1.00 97.81 202 ALA A N 1
ATOM 1517 C CA . ALA A 1 202 ? -15.692 0.419 17.926 1.00 97.81 202 ALA A CA 1
ATOM 1518 C C . ALA A 1 202 ? -16.921 1.032 18.620 1.00 97.81 202 ALA A C 1
ATOM 1520 O O . ALA A 1 202 ? -17.002 0.983 19.844 1.00 97.81 202 ALA A O 1
ATOM 1521 N N . ALA A 1 203 ? -17.899 1.529 17.857 1.00 96.31 203 ALA A N 1
ATOM 1522 C CA . ALA A 1 203 ? -19.147 2.071 18.400 1.00 96.31 203 ALA A CA 1
ATOM 1523 C C . ALA A 1 203 ? -20.030 0.989 19.056 1.00 96.31 203 ALA A C 1
ATOM 1525 O O . ALA A 1 203 ? -20.630 1.217 20.111 1.00 96.31 203 ALA A O 1
ATOM 1526 N N . GLU A 1 204 ? -20.076 -0.213 18.472 1.00 97.31 204 GLU A N 1
ATOM 1527 C CA . GLU A 1 204 ? -20.717 -1.378 19.097 1.00 97.31 204 GLU A CA 1
ATOM 1528 C C . GLU A 1 204 ? -20.047 -1.724 20.433 1.00 97.31 204 GLU A C 1
ATOM 1530 O O . GLU A 1 204 ? -20.728 -1.881 21.448 1.00 97.31 204 GLU A O 1
ATOM 1535 N N . LEU A 1 205 ? -18.711 -1.780 20.459 1.00 98.12 205 LEU A N 1
ATOM 1536 C CA . LEU A 1 205 ? -17.949 -2.050 21.678 1.00 98.12 205 LEU A CA 1
ATOM 1537 C C . LEU A 1 205 ? -18.140 -0.960 22.739 1.00 98.12 205 LEU A C 1
ATOM 1539 O O . LEU A 1 205 ? -18.291 -1.295 23.909 1.00 98.12 205 LEU A O 1
ATOM 1543 N N . GLU A 1 206 ? -18.188 0.321 22.364 1.00 97.94 206 GLU A N 1
ATOM 1544 C CA . GLU A 1 206 ? -18.480 1.415 23.300 1.00 97.94 206 GLU A CA 1
ATOM 1545 C C . GLU A 1 206 ? -19.849 1.225 23.964 1.00 97.94 206 GLU A C 1
ATOM 1547 O O . GLU A 1 206 ? -19.984 1.383 25.179 1.00 97.94 206 GLU A O 1
ATOM 1552 N N . THR A 1 207 ? -20.857 0.839 23.178 1.00 97.75 207 THR A N 1
ATOM 1553 C CA . THR A 1 207 ? -22.209 0.587 23.689 1.00 97.75 207 THR A CA 1
ATOM 1554 C C . THR A 1 207 ? -22.214 -0.581 24.675 1.00 97.75 207 THR A C 1
ATOM 1556 O O . THR A 1 207 ? -22.789 -0.459 25.758 1.00 97.75 207 THR A O 1
ATOM 1559 N N . VAL A 1 208 ? -21.525 -1.682 24.346 1.00 98.00 208 VAL A N 1
ATOM 1560 C CA . VAL A 1 208 ? -21.383 -2.841 25.242 1.00 98.00 208 VAL A CA 1
ATOM 1561 C C . VAL A 1 208 ? -20.681 -2.442 26.535 1.00 98.00 208 VAL A C 1
ATOM 1563 O O . VAL A 1 208 ? -21.199 -2.711 27.615 1.00 98.00 208 VAL A O 1
ATOM 1566 N N . VAL A 1 209 ? -19.551 -1.740 26.451 1.00 98.31 209 VAL A N 1
ATOM 1567 C CA . VAL A 1 209 ? -18.803 -1.291 27.633 1.00 98.31 209 VAL A CA 1
ATOM 1568 C C . VAL A 1 209 ? -19.662 -0.381 28.508 1.00 98.31 209 VAL A C 1
ATOM 1570 O O . VAL A 1 209 ? -19.700 -0.568 29.719 1.00 98.31 209 VAL A O 1
ATOM 1573 N N . ARG A 1 210 ? -20.409 0.562 27.920 1.00 98.31 210 ARG A N 1
ATOM 1574 C CA . ARG A 1 210 ? -21.308 1.437 28.685 1.00 98.31 210 ARG A CA 1
ATOM 1575 C C . ARG A 1 210 ? -22.423 0.647 29.375 1.00 98.31 210 ARG A C 1
ATOM 1577 O O . ARG A 1 210 ? -22.757 0.963 30.513 1.00 98.31 210 ARG A O 1
ATOM 1584 N N . SER A 1 211 ? -22.972 -0.381 28.723 1.00 97.94 211 SER A N 1
ATOM 1585 C CA . SER A 1 211 ? -23.960 -1.262 29.358 1.00 97.94 211 SER A CA 1
ATOM 1586 C C . SER A 1 211 ? -23.364 -2.102 30.486 1.00 97.94 211 SER A C 1
ATOM 1588 O O . SER A 1 211 ? -23.986 -2.213 31.537 1.00 97.94 211 SER A O 1
ATOM 1590 N N . GLU A 1 212 ? -22.147 -2.621 30.310 1.00 98.44 212 GLU A N 1
ATOM 1591 C CA . GLU A 1 212 ? -21.470 -3.427 31.325 1.00 98.44 212 GLU A CA 1
ATOM 1592 C C . GLU A 1 212 ? -21.147 -2.584 32.560 1.00 98.44 212 GLU A C 1
ATOM 1594 O O . GLU A 1 212 ? -21.400 -3.010 33.682 1.00 98.44 212 GLU A O 1
ATOM 1599 N N . VAL A 1 213 ? -20.682 -1.345 32.361 1.00 98.44 213 VAL A N 1
ATOM 1600 C CA . VAL A 1 213 ? -20.455 -0.385 33.451 1.00 98.44 213 VAL A CA 1
ATOM 1601 C C . VAL A 1 213 ? -21.755 -0.084 34.196 1.00 98.44 213 VAL A C 1
ATOM 1603 O O . VAL A 1 213 ? -21.764 -0.138 35.420 1.00 98.44 213 VAL A O 1
ATOM 1606 N N . ALA A 1 214 ? -22.865 0.152 33.490 1.00 97.81 214 ALA A N 1
ATOM 1607 C CA . ALA A 1 214 ? -24.156 0.417 34.129 1.00 97.81 214 ALA A CA 1
ATOM 1608 C C . ALA A 1 214 ? -24.696 -0.793 34.919 1.00 97.81 214 ALA A C 1
ATOM 1610 O O . ALA A 1 214 ? -25.318 -0.625 35.971 1.00 97.81 214 ALA A O 1
ATOM 1611 N N . ILE A 1 215 ? -24.463 -2.017 34.429 1.00 98.38 215 ILE A N 1
ATOM 1612 C CA . ILE A 1 215 ? -24.783 -3.251 35.161 1.00 98.38 215 ILE A CA 1
ATOM 1613 C C . ILE A 1 215 ? -23.917 -3.349 36.418 1.00 98.38 215 ILE A C 1
ATOM 1615 O O . ILE A 1 215 ? -24.441 -3.657 37.488 1.00 98.38 215 ILE A O 1
ATOM 1619 N N . LEU A 1 216 ? -22.620 -3.051 36.303 1.00 98.31 216 LEU A N 1
ATOM 1620 C CA . LEU A 1 216 ? -21.694 -3.054 37.430 1.00 98.31 216 LEU A CA 1
ATOM 1621 C C . LEU A 1 216 ? -22.124 -2.044 38.499 1.00 98.31 216 LEU A C 1
ATOM 1623 O O . LEU A 1 216 ? -22.252 -2.418 39.659 1.00 98.31 216 LEU A O 1
ATOM 1627 N N . GLU A 1 217 ? -22.392 -0.794 38.115 1.00 98.44 217 GLU A N 1
ATOM 1628 C CA . GLU A 1 217 ? -22.840 0.272 39.021 1.00 98.44 217 GLU A CA 1
ATOM 1629 C C . GLU A 1 217 ? -24.100 -0.140 39.785 1.00 98.44 217 GLU A C 1
ATOM 1631 O O . GLU A 1 217 ? -24.123 -0.069 41.012 1.00 98.44 217 GLU A O 1
ATOM 1636 N N . ARG A 1 218 ? -25.108 -0.678 39.086 1.00 98.19 218 ARG A N 1
ATOM 1637 C CA . ARG A 1 218 ? -26.331 -1.166 39.733 1.00 98.19 218 ARG A CA 1
ATOM 1638 C C . ARG A 1 218 ? -26.063 -2.336 40.677 1.00 98.19 218 ARG A C 1
ATOM 1640 O O . ARG A 1 218 ? -26.590 -2.359 41.783 1.00 98.19 218 ARG A O 1
ATOM 1647 N N . ALA A 1 219 ? -25.235 -3.297 40.268 1.00 98.19 219 ALA A N 1
ATOM 1648 C CA . ALA A 1 219 ? -24.874 -4.426 41.121 1.00 98.19 219 ALA A CA 1
ATOM 1649 C C . ALA A 1 219 ? -24.126 -3.969 42.386 1.00 98.19 219 ALA A C 1
ATOM 1651 O O . ALA A 1 219 ? -24.332 -4.547 43.452 1.00 98.19 219 ALA A O 1
ATOM 1652 N N . TYR A 1 220 ? -23.292 -2.929 42.288 1.00 98.31 220 TYR A N 1
ATOM 1653 C CA . TYR A 1 220 ? -22.632 -2.310 43.438 1.00 98.31 220 TYR A CA 1
ATOM 1654 C C . TYR A 1 220 ? -23.621 -1.575 44.350 1.00 98.31 220 TYR A C 1
ATOM 1656 O O . TYR A 1 220 ? -23.540 -1.745 45.565 1.00 98.31 220 TYR A O 1
ATOM 1664 N N . GLU A 1 221 ? -24.569 -0.812 43.799 1.00 98.56 221 GLU A N 1
ATOM 1665 C CA . GLU A 1 221 ? -25.627 -0.155 44.581 1.00 98.56 221 GLU A CA 1
ATOM 1666 C C . GLU A 1 221 ? -26.499 -1.175 45.330 1.00 98.56 221 GLU A C 1
ATOM 1668 O O . GLU A 1 221 ? -26.716 -1.045 46.537 1.00 98.56 221 GLU A O 1
ATOM 1673 N N . ASP A 1 222 ? -26.930 -2.238 44.649 1.00 98.38 222 ASP A N 1
ATOM 1674 C CA . ASP A 1 222 ? -27.705 -3.325 45.255 1.00 98.38 222 ASP A CA 1
ATOM 1675 C C . ASP A 1 222 ? -26.907 -4.043 46.354 1.00 98.38 222 ASP A C 1
ATOM 1677 O O . ASP A 1 222 ? -27.454 -4.423 47.397 1.00 98.38 222 ASP A O 1
ATOM 1681 N N . ASN A 1 223 ? -25.601 -4.232 46.141 1.00 97.62 223 ASN A N 1
ATOM 1682 C CA . ASN A 1 223 ? -24.714 -4.836 47.128 1.00 97.62 223 ASN A CA 1
ATOM 1683 C C . ASN A 1 223 ? -24.564 -3.941 48.366 1.00 97.62 223 ASN A C 1
ATOM 1685 O O . ASN A 1 223 ? -24.709 -4.429 49.483 1.00 97.62 223 ASN A O 1
ATOM 1689 N N . GLU A 1 224 ? -24.380 -2.634 48.188 1.00 98.12 224 GLU A N 1
ATOM 1690 C CA . GLU A 1 224 ? -24.302 -1.675 49.293 1.00 98.12 224 GLU A CA 1
ATOM 1691 C C . GLU A 1 224 ? -25.595 -1.663 50.122 1.00 98.12 224 GLU A C 1
ATOM 1693 O O . GLU A 1 224 ? -25.547 -1.711 51.354 1.00 98.12 224 GLU A O 1
ATOM 1698 N N . ILE A 1 225 ? -26.766 -1.669 49.473 1.00 98.31 225 ILE A N 1
ATOM 1699 C CA . ILE A 1 225 ? -28.060 -1.758 50.168 1.00 98.31 225 ILE A CA 1
ATOM 1700 C C . ILE A 1 225 ? -28.150 -3.066 50.961 1.00 98.31 225 ILE A C 1
ATOM 1702 O O . ILE A 1 225 ? -28.535 -3.055 52.133 1.00 98.31 225 ILE A O 1
ATOM 1706 N N . ARG A 1 226 ? -27.760 -4.192 50.352 1.00 98.12 226 ARG A N 1
ATOM 1707 C CA . ARG A 1 226 ? -27.750 -5.504 51.013 1.00 98.12 226 ARG A CA 1
ATOM 1708 C C . ARG A 1 226 ? -26.811 -5.526 52.217 1.00 98.12 226 ARG A C 1
ATOM 1710 O O . ARG A 1 226 ? -27.215 -6.006 53.272 1.00 98.12 226 ARG A O 1
ATOM 1717 N N . ILE A 1 227 ? -25.589 -5.010 52.081 1.00 98.19 227 ILE A N 1
ATOM 1718 C CA . ILE A 1 227 ? -24.617 -4.920 53.176 1.00 98.19 227 ILE A CA 1
ATOM 1719 C C . ILE A 1 227 ? -25.192 -4.066 54.308 1.00 98.19 227 ILE A C 1
ATOM 1721 O O . ILE A 1 227 ? -25.147 -4.485 55.461 1.00 98.19 227 ILE A O 1
ATOM 1725 N N . ARG A 1 228 ? -25.796 -2.912 54.001 1.00 98.25 228 ARG A N 1
ATOM 1726 C CA . ARG A 1 228 ? -26.444 -2.064 55.014 1.00 98.25 228 ARG A CA 1
ATOM 1727 C C . ARG A 1 228 ? -27.597 -2.773 55.723 1.00 98.25 228 ARG A C 1
ATOM 1729 O O . ARG A 1 228 ? -27.692 -2.670 56.943 1.00 98.25 228 ARG A O 1
ATOM 1736 N N . SER A 1 229 ? -28.439 -3.511 54.995 1.00 98.25 229 SER A N 1
ATOM 1737 C CA . SER A 1 229 ? -29.507 -4.327 55.596 1.00 98.25 229 SER A CA 1
ATOM 1738 C C . SER A 1 229 ? -28.935 -5.386 56.533 1.00 98.25 229 SER A C 1
ATOM 1740 O O . SER A 1 229 ? -29.349 -5.462 57.685 1.00 98.25 229 SER A O 1
ATOM 1742 N N . LEU A 1 230 ? -27.927 -6.137 56.075 1.00 98.31 230 LEU A N 1
ATOM 1743 C CA . LEU A 1 230 ? -27.272 -7.177 56.868 1.00 98.31 230 LEU A CA 1
ATOM 1744 C C . LEU A 1 230 ? -26.625 -6.599 58.135 1.00 98.31 230 LEU A C 1
ATOM 1746 O O . LEU A 1 230 ? -26.702 -7.204 59.199 1.00 98.31 230 LEU A O 1
ATOM 1750 N N . ILE A 1 231 ? -26.016 -5.413 58.045 1.00 98.25 231 ILE A N 1
ATOM 1751 C CA . ILE A 1 231 ? -25.461 -4.708 59.207 1.00 98.25 231 ILE A CA 1
ATOM 1752 C C . ILE A 1 231 ? -26.568 -4.340 60.202 1.00 98.25 231 ILE A C 1
ATOM 1754 O O . ILE A 1 231 ? -26.392 -4.562 61.399 1.00 98.25 231 ILE A O 1
ATOM 1758 N N . ASN A 1 232 ? -27.700 -3.806 59.736 1.00 98.25 232 ASN A N 1
ATOM 1759 C CA . ASN A 1 232 ? -28.825 -3.455 60.610 1.00 98.25 232 ASN A CA 1
ATOM 1760 C C . ASN A 1 232 ? -29.435 -4.697 61.279 1.00 98.25 232 ASN A C 1
ATOM 1762 O O . ASN A 1 232 ? -29.724 -4.669 62.474 1.00 98.25 232 ASN A O 1
ATOM 1766 N N . GLU A 1 233 ? -29.586 -5.796 60.536 1.00 98.12 233 GLU A N 1
ATOM 1767 C CA . GLU A 1 233 ? -30.044 -7.086 61.065 1.00 98.12 233 GLU A CA 1
ATOM 1768 C C . GLU A 1 233 ? -29.083 -7.627 62.131 1.00 98.12 233 GLU A C 1
ATOM 1770 O O . GLU A 1 233 ? -29.526 -7.976 63.222 1.00 98.12 233 GLU A O 1
ATOM 1775 N N . LEU A 1 234 ? -27.768 -7.604 61.879 1.00 98.06 234 LEU A N 1
ATOM 1776 C CA . LEU A 1 234 ? -26.752 -8.007 62.860 1.00 98.06 234 LEU A CA 1
ATOM 1777 C C . LEU A 1 234 ? -26.755 -7.118 64.112 1.00 98.06 234 LEU A C 1
ATOM 1779 O O . LEU A 1 234 ? -26.528 -7.608 65.218 1.00 98.06 234 LEU A O 1
ATOM 1783 N N . GLN A 1 235 ? -27.004 -5.813 63.970 1.00 98.00 235 GLN A N 1
ATOM 1784 C CA . GLN A 1 235 ? -27.145 -4.910 65.115 1.00 98.00 235 GLN A CA 1
ATOM 1785 C C . GLN A 1 235 ? -28.384 -5.251 65.953 1.00 98.00 235 GLN A C 1
ATOM 1787 O O . GLN A 1 235 ? -28.270 -5.344 67.176 1.00 98.00 235 GLN A O 1
ATOM 1792 N N . ALA A 1 236 ? -29.528 -5.499 65.311 1.00 97.69 236 ALA A N 1
ATOM 1793 C CA . ALA A 1 236 ? -30.757 -5.912 65.986 1.00 97.69 236 ALA A CA 1
ATOM 1794 C C . ALA A 1 236 ? -30.615 -7.289 66.659 1.00 97.69 236 ALA A C 1
ATOM 1796 O O . ALA A 1 236 ? -31.045 -7.473 67.798 1.00 97.69 236 ALA A O 1
ATOM 1797 N N . GLU A 1 237 ? -29.967 -8.251 65.995 1.00 97.94 237 GLU A N 1
ATOM 1798 C CA . GLU A 1 237 ? -29.671 -9.568 66.563 1.00 97.94 237 GLU A CA 1
ATOM 1799 C C . GLU A 1 237 ? -28.752 -9.441 67.782 1.00 97.94 237 GLU A C 1
ATOM 1801 O O . GLU A 1 237 ? -29.034 -10.015 68.834 1.00 97.94 237 GLU A O 1
ATOM 1806 N N . ARG A 1 238 ? -27.703 -8.614 67.694 1.00 98.25 238 ARG A N 1
ATOM 1807 C CA . ARG A 1 238 ? -26.815 -8.323 68.826 1.00 98.25 238 ARG A CA 1
ATOM 1808 C C . ARG A 1 238 ? -27.577 -7.727 70.011 1.00 98.25 238 ARG A C 1
ATOM 1810 O O . ARG A 1 238 ? -27.344 -8.146 71.142 1.00 98.25 238 ARG A O 1
ATOM 1817 N N . GLU A 1 239 ? -28.465 -6.765 69.782 1.00 97.81 239 GLU A N 1
ATOM 1818 C CA . GLU A 1 239 ? -29.279 -6.157 70.843 1.00 97.81 239 GLU A CA 1
ATOM 1819 C C . GLU A 1 239 ? -30.258 -7.167 71.467 1.00 97.81 239 GLU A C 1
ATOM 1821 O O . GLU A 1 239 ? -30.390 -7.239 72.692 1.00 97.81 239 GLU A O 1
ATOM 1826 N N . SER A 1 240 ? -30.877 -8.018 70.644 1.00 97.44 240 SER A N 1
ATOM 1827 C CA . SER A 1 240 ? -31.718 -9.130 71.099 1.00 97.44 240 SER A CA 1
ATOM 1828 C C . SER A 1 240 ? -30.938 -10.109 71.984 1.00 97.44 240 SER A C 1
ATOM 1830 O O . SER A 1 240 ? -31.388 -10.427 73.087 1.00 97.44 240 SER A O 1
ATOM 1832 N N . VAL A 1 241 ? -29.737 -10.525 71.560 1.00 97.69 241 VAL A N 1
ATOM 1833 C CA . VAL A 1 241 ? -28.846 -11.407 72.335 1.00 97.69 241 VAL A CA 1
ATOM 1834 C C . VAL A 1 241 ? -28.437 -10.759 73.658 1.00 97.69 241 VAL A C 1
ATOM 1836 O O . VAL A 1 241 ? -28.486 -11.419 74.698 1.00 97.69 241 VAL A O 1
ATOM 1839 N N . LEU A 1 242 ? -28.084 -9.470 73.656 1.00 98.06 242 LEU A N 1
ATOM 1840 C CA . LEU A 1 242 ? -27.770 -8.729 74.883 1.00 98.06 242 LEU A CA 1
ATOM 1841 C C . LEU A 1 242 ? -28.970 -8.697 75.839 1.00 98.06 242 LEU A C 1
ATOM 1843 O O . LEU A 1 242 ? -28.822 -9.012 77.018 1.00 98.06 242 LEU A O 1
ATOM 1847 N N . THR A 1 243 ? -30.169 -8.410 75.330 1.00 97.62 243 THR A N 1
ATOM 1848 C CA . THR A 1 243 ? -31.393 -8.381 76.143 1.00 97.62 243 THR A CA 1
ATOM 1849 C C . THR A 1 243 ? -31.757 -9.772 76.673 1.00 97.62 243 THR A C 1
ATOM 1851 O O . THR A 1 243 ? -32.196 -9.910 77.811 1.00 97.62 243 THR A O 1
ATOM 1854 N N . HIS A 1 244 ? -31.582 -10.826 75.871 1.00 97.38 244 HIS A N 1
ATOM 1855 C CA . HIS A 1 244 ? -31.808 -12.206 76.306 1.00 97.38 244 HIS A CA 1
ATOM 1856 C C . HIS A 1 244 ? -30.815 -12.620 77.397 1.00 97.38 244 HIS A C 1
ATOM 1858 O O . HIS A 1 244 ? -31.205 -13.274 78.358 1.00 97.38 244 HIS A O 1
ATOM 1864 N N . THR A 1 245 ? -29.561 -12.180 77.287 1.00 98.00 245 THR A N 1
ATOM 1865 C CA . THR A 1 245 ? -28.522 -12.429 78.293 1.00 98.00 245 THR A CA 1
ATOM 1866 C C . THR A 1 245 ? -28.824 -11.701 79.604 1.00 98.00 245 THR A C 1
ATOM 1868 O O . THR A 1 245 ? -28.669 -12.300 80.664 1.00 98.00 245 THR A O 1
ATOM 1871 N N . GLU A 1 246 ? -29.310 -10.456 79.559 1.00 97.12 246 GLU A N 1
ATOM 1872 C CA . GLU A 1 246 ? -29.695 -9.730 80.779 1.00 97.12 246 GLU A CA 1
ATOM 1873 C C . GLU A 1 246 ? -30.923 -10.363 81.444 1.00 97.12 246 GLU A C 1
ATOM 1875 O O . GLU A 1 246 ? -30.902 -10.612 82.644 1.00 97.12 246 GLU A O 1
ATOM 1880 N N . ARG A 1 247 ? -31.946 -10.755 80.669 1.00 96.06 247 ARG A N 1
ATOM 1881 C CA . ARG A 1 247 ? -33.091 -11.513 81.209 1.00 96.06 247 ARG A CA 1
ATOM 1882 C C . ARG A 1 247 ? -32.674 -12.858 81.799 1.00 96.06 247 ARG A C 1
ATOM 1884 O O . ARG A 1 247 ? -33.206 -13.267 82.824 1.00 96.06 247 ARG A O 1
ATOM 1891 N N . LEU A 1 248 ? -31.740 -13.563 81.157 1.00 97.25 248 LEU A N 1
ATOM 1892 C CA . LEU A 1 248 ? -31.193 -14.815 81.681 1.00 97.25 248 LEU A CA 1
ATOM 1893 C C . LEU A 1 248 ? -30.456 -14.566 83.002 1.00 97.25 248 LEU A C 1
ATOM 1895 O O . LEU A 1 248 ? -30.615 -15.337 83.941 1.00 97.25 248 LEU A O 1
ATOM 1899 N N . ARG A 1 249 ? -29.686 -13.477 83.093 1.00 97.06 249 ARG A N 1
ATOM 1900 C CA . ARG A 1 249 ? -29.003 -13.059 84.319 1.00 97.06 249 ARG A CA 1
ATOM 1901 C C . ARG A 1 249 ? -29.993 -12.722 85.437 1.00 97.06 249 ARG A C 1
ATOM 1903 O O . ARG A 1 249 ? -29.807 -13.217 86.544 1.00 97.06 249 ARG A O 1
ATOM 1910 N N . GLU A 1 250 ? -31.031 -11.932 85.162 1.00 97.19 250 GLU A N 1
ATOM 1911 C CA . GLU A 1 250 ? -32.114 -11.643 86.116 1.00 97.19 250 GLU A CA 1
ATOM 1912 C C . GLU A 1 250 ? -32.803 -12.936 86.571 1.00 97.19 250 GLU A C 1
ATOM 1914 O O . GLU A 1 250 ? -32.932 -13.174 87.767 1.00 97.19 250 GLU A O 1
ATOM 1919 N N . GLY A 1 251 ? -33.142 -13.829 85.635 1.00 97.12 251 GLY A N 1
ATOM 1920 C CA . GLY A 1 251 ? -33.753 -15.123 85.942 1.00 97.12 251 GLY A CA 1
ATOM 1921 C C . GLY A 1 251 ? -32.864 -16.050 86.778 1.00 97.12 251 GLY A C 1
ATOM 1922 O O . GLY A 1 251 ? -33.376 -16.783 87.619 1.00 97.12 251 GLY A O 1
ATOM 1923 N N . ILE A 1 252 ? -31.538 -16.013 86.592 1.00 95.94 252 ILE A N 1
ATOM 1924 C CA . ILE A 1 252 ? -30.581 -16.748 87.437 1.00 95.94 252 ILE A CA 1
ATOM 1925 C C . ILE A 1 252 ? -30.567 -16.177 88.858 1.00 95.94 252 ILE A C 1
ATOM 1927 O O . ILE A 1 252 ? -30.587 -16.954 89.809 1.00 95.94 252 ILE A O 1
ATOM 1931 N N . LEU A 1 253 ? -30.564 -14.849 89.014 1.00 96.94 253 LEU A N 1
ATOM 1932 C CA . LEU A 1 253 ? -30.616 -14.205 90.331 1.00 96.94 253 LEU A CA 1
ATOM 1933 C C . LEU A 1 253 ? -31.944 -14.502 91.048 1.00 96.94 253 LEU A C 1
ATOM 1935 O O . LEU A 1 253 ? -31.943 -14.846 92.230 1.00 96.94 253 LEU A O 1
ATOM 1939 N N . ASP A 1 254 ? -33.071 -14.454 90.336 1.00 96.12 254 ASP A N 1
ATOM 1940 C CA . ASP A 1 254 ? -34.379 -14.827 90.882 1.00 96.12 254 ASP A CA 1
ATOM 1941 C C . ASP A 1 254 ? -34.416 -16.307 91.284 1.00 96.12 254 ASP A C 1
ATOM 1943 O O . ASP A 1 254 ? -34.829 -16.634 92.397 1.00 96.12 254 ASP A O 1
ATOM 1947 N N . ALA A 1 255 ? -33.912 -17.211 90.438 1.00 96.75 255 ALA A N 1
ATOM 1948 C CA . ALA A 1 255 ? -33.804 -18.630 90.770 1.00 96.75 255 ALA A CA 1
ATOM 1949 C C . ALA A 1 255 ? -32.884 -18.876 91.977 1.00 96.75 255 ALA A C 1
ATOM 1951 O O . ALA A 1 255 ? -33.194 -19.724 92.809 1.00 96.75 255 ALA A O 1
ATOM 1952 N N . GLU A 1 256 ? -31.785 -18.128 92.114 1.00 96.19 256 GLU A N 1
ATOM 1953 C CA . GLU A 1 256 ? -30.890 -18.191 93.273 1.00 96.19 256 GLU A CA 1
ATOM 1954 C C . GLU A 1 256 ? -31.602 -17.747 94.559 1.00 96.19 256 GLU A C 1
ATOM 1956 O O . GLU A 1 256 ? -31.507 -18.428 95.584 1.00 96.19 256 GLU A O 1
ATOM 1961 N N . THR A 1 257 ? -32.361 -16.646 94.520 1.00 95.81 257 THR A N 1
ATOM 1962 C CA . THR A 1 257 ? -33.137 -16.188 95.686 1.00 95.81 257 THR A CA 1
ATOM 1963 C C . THR A 1 257 ? -34.253 -17.165 96.052 1.00 95.81 257 THR A C 1
ATOM 1965 O O . THR A 1 257 ? -34.429 -17.466 97.237 1.00 95.81 257 THR A O 1
ATOM 1968 N N . MET A 1 258 ? -34.956 -17.718 95.058 1.00 95.62 258 MET A N 1
ATOM 1969 C CA . MET A 1 258 ? -35.987 -18.736 95.254 1.00 95.62 258 MET A CA 1
ATOM 1970 C C . MET A 1 258 ? -35.388 -20.009 95.856 1.00 95.62 258 MET A C 1
ATOM 1972 O O . MET A 1 258 ? -35.884 -20.489 96.871 1.00 95.62 258 MET A O 1
ATOM 1976 N N . LEU A 1 259 ? -34.276 -20.503 95.302 1.00 95.94 259 LEU A N 1
ATOM 1977 C CA . LEU A 1 259 ? -33.555 -21.671 95.807 1.00 95.94 259 LEU A CA 1
ATOM 1978 C C . LEU A 1 259 ? -33.056 -21.446 97.240 1.00 95.94 259 LEU A C 1
ATOM 1980 O O . LEU A 1 259 ? -33.218 -22.317 98.088 1.00 95.94 259 LEU A O 1
ATOM 1984 N N . SER A 1 260 ? -32.492 -20.274 97.548 1.00 96.44 260 SER A N 1
ATOM 1985 C CA . SER A 1 260 ? -32.088 -19.908 98.913 1.00 96.44 260 SER A CA 1
ATOM 1986 C C . SER A 1 260 ? -33.280 -19.917 99.880 1.00 96.44 260 SER A C 1
ATOM 1988 O O . SER A 1 260 ? -33.167 -20.402 101.008 1.00 96.44 260 SER A O 1
ATOM 1990 N N . GLY A 1 261 ? -34.441 -19.432 99.428 1.00 95.19 261 GLY A N 1
ATOM 1991 C CA . GLY A 1 261 ? -35.703 -19.489 100.164 1.00 95.19 261 GLY A CA 1
ATOM 1992 C C . GLY A 1 261 ? -36.201 -20.917 100.402 1.00 95.19 261 GLY A C 1
ATOM 1993 O O . GLY A 1 261 ? -36.511 -21.264 101.540 1.00 95.19 261 GLY A O 1
ATOM 1994 N N . GLU A 1 262 ? -36.230 -21.761 99.369 1.00 95.44 262 GLU A N 1
ATOM 1995 C CA . GLU A 1 262 ? -36.620 -23.174 99.470 1.00 95.44 262 GLU A CA 1
ATOM 1996 C C . GLU A 1 262 ? -35.679 -23.965 100.384 1.00 95.44 262 GLU A C 1
ATOM 1998 O O . GLU A 1 262 ? -36.143 -24.749 101.211 1.00 95.44 262 GLU A O 1
ATOM 2003 N N . VAL A 1 263 ? -34.365 -23.726 100.294 1.00 95.38 263 VAL A N 1
ATOM 2004 C CA . VAL A 1 263 ? -33.361 -24.344 101.173 1.00 95.38 263 VAL A CA 1
ATOM 2005 C C . VAL A 1 263 ? -33.578 -23.923 102.627 1.00 95.38 263 VAL A C 1
ATOM 2007 O O . VAL A 1 263 ? -33.555 -24.785 103.505 1.00 95.38 263 VAL A O 1
ATOM 2010 N N . ARG A 1 264 ? -33.842 -22.636 102.902 1.00 95.12 264 ARG A N 1
ATOM 2011 C CA . ARG A 1 264 ? -34.193 -22.161 104.256 1.00 95.12 264 ARG A CA 1
ATOM 2012 C C . ARG A 1 264 ? -35.481 -22.804 104.759 1.00 95.12 264 ARG A C 1
ATOM 2014 O O . ARG A 1 264 ? -35.496 -23.329 105.862 1.00 95.12 264 ARG A O 1
ATOM 2021 N N . GLN A 1 265 ? -36.526 -22.851 103.936 1.00 95.12 265 GLN A N 1
ATOM 2022 C CA . GLN A 1 265 ? -37.799 -23.463 104.316 1.00 95.12 265 GLN A CA 1
ATOM 2023 C C . GLN A 1 265 ? -37.667 -24.974 104.569 1.00 95.12 265 GLN A C 1
ATOM 2025 O O . GLN A 1 265 ? -38.288 -25.510 105.486 1.00 95.12 265 GLN A O 1
ATOM 2030 N N . ALA A 1 266 ? -36.870 -25.682 103.768 1.00 94.00 266 ALA A N 1
ATOM 2031 C CA . ALA A 1 266 ? -36.562 -27.088 103.994 1.00 94.00 266 ALA A CA 1
ATOM 2032 C C . ALA A 1 266 ? -35.770 -27.284 105.296 1.00 94.00 266 ALA A C 1
ATOM 2034 O O . ALA A 1 266 ? -36.089 -28.195 106.058 1.00 94.00 266 ALA A O 1
ATOM 2035 N N . ALA A 1 267 ? -34.789 -26.418 105.573 1.00 93.38 267 ALA A N 1
ATOM 2036 C CA . ALA A 1 267 ? -34.037 -26.429 106.824 1.00 93.38 267 ALA A CA 1
ATOM 2037 C C . ALA A 1 267 ? -34.943 -26.180 108.043 1.00 93.38 267 ALA A C 1
ATOM 2039 O O . ALA A 1 267 ? -34.881 -26.961 108.990 1.00 93.38 267 ALA A O 1
ATOM 2040 N N . ASP A 1 268 ? -35.835 -25.185 107.987 1.00 94.06 268 ASP A N 1
ATOM 2041 C CA . ASP A 1 268 ? -36.811 -24.893 109.047 1.00 94.06 268 ASP A CA 1
ATOM 2042 C C . ASP A 1 268 ? -37.740 -26.090 109.291 1.00 94.06 268 ASP A C 1
ATOM 2044 O O . ASP A 1 268 ? -37.907 -26.523 110.426 1.00 94.06 268 ASP A O 1
ATOM 2048 N N . ARG A 1 269 ? -38.270 -26.721 108.231 1.00 92.56 269 ARG A N 1
ATOM 2049 C CA . ARG A 1 269 ? -39.094 -27.940 108.366 1.00 92.56 269 ARG A CA 1
ATOM 2050 C C . ARG A 1 269 ? -38.330 -29.097 109.002 1.00 92.56 269 ARG A C 1
ATOM 2052 O O . ARG A 1 269 ? -38.902 -29.847 109.787 1.00 92.56 269 ARG A O 1
ATOM 2059 N N . VAL A 1 270 ? -37.062 -29.294 108.638 1.00 92.31 270 VAL A N 1
ATOM 2060 C CA . VAL A 1 270 ? -36.216 -30.321 109.265 1.00 92.31 270 VAL A CA 1
ATOM 2061 C C . VAL A 1 270 ? -36.002 -29.991 110.741 1.00 92.31 270 VAL A C 1
ATOM 2063 O O . VAL A 1 270 ? -36.148 -30.882 111.574 1.00 92.31 270 VAL A O 1
ATOM 2066 N N . GLN A 1 271 ? -35.722 -28.731 111.077 1.00 92.50 271 GLN A N 1
ATOM 2067 C CA . GLN A 1 271 ? -35.558 -28.281 112.456 1.00 92.50 271 GLN A CA 1
ATOM 2068 C C . GLN A 1 271 ? -36.843 -28.462 113.277 1.00 92.50 271 GLN A C 1
ATOM 2070 O O . GLN A 1 271 ? -36.772 -29.015 114.372 1.00 92.50 271 GLN A O 1
ATOM 2075 N N . ASP A 1 272 ? -38.005 -28.084 112.741 1.00 91.31 272 ASP A N 1
ATOM 2076 C CA . ASP A 1 272 ? -39.314 -28.262 113.378 1.00 91.31 272 ASP A CA 1
ATOM 2077 C C . ASP A 1 272 ? -39.640 -29.743 113.596 1.00 91.31 272 ASP A C 1
ATOM 2079 O O . ASP A 1 272 ? -40.066 -30.132 114.682 1.00 91.31 272 ASP A O 1
ATOM 2083 N N . ASN A 1 273 ? -39.389 -30.599 112.600 1.00 89.88 273 ASN A N 1
ATOM 2084 C CA . ASN A 1 273 ? -39.599 -32.043 112.721 1.00 89.88 273 ASN A CA 1
ATOM 2085 C C . ASN A 1 273 ? -38.666 -32.676 113.765 1.00 89.88 273 ASN A C 1
ATOM 2087 O O . ASN A 1 273 ? -39.097 -33.536 114.531 1.00 89.88 273 ASN A O 1
ATOM 2091 N N . VAL A 1 274 ? -37.398 -32.254 113.818 1.00 88.06 274 VAL A N 1
ATOM 2092 C CA . VAL A 1 274 ? -36.440 -32.713 114.836 1.00 88.06 274 VAL A CA 1
ATOM 2093 C C . VAL A 1 274 ? -36.848 -32.216 116.223 1.00 88.06 274 VAL A C 1
ATOM 2095 O O . VAL A 1 274 ? -36.837 -32.997 117.171 1.00 88.06 274 VAL A O 1
ATOM 2098 N N . ALA A 1 275 ? -37.261 -30.953 116.354 1.00 84.44 275 ALA A N 1
ATOM 2099 C CA . ALA A 1 275 ? -37.758 -30.395 117.608 1.00 84.44 275 ALA A CA 1
ATOM 2100 C C . ALA A 1 275 ? -39.027 -31.120 118.087 1.00 84.44 275 ALA A C 1
ATOM 2102 O O . ALA A 1 275 ? -39.118 -31.475 119.261 1.00 84.44 275 ALA A O 1
ATOM 2103 N N . ALA A 1 276 ? -39.967 -31.407 117.183 1.00 81.25 276 ALA A N 1
ATOM 2104 C CA . ALA A 1 276 ? -41.170 -32.182 117.472 1.00 81.25 276 ALA A CA 1
ATOM 2105 C C . ALA A 1 276 ? -40.844 -33.626 117.886 1.00 81.25 276 ALA A C 1
ATOM 2107 O O . ALA A 1 276 ? -41.421 -34.127 118.849 1.00 81.25 276 ALA A O 1
ATOM 2108 N N . ALA A 1 277 ? -39.892 -34.284 117.217 1.00 80.81 277 ALA A N 1
ATOM 2109 C CA . ALA A 1 277 ? -39.436 -35.623 117.590 1.00 80.81 277 ALA A CA 1
ATOM 2110 C C . ALA A 1 277 ? -38.754 -35.645 118.969 1.00 80.81 277 ALA A C 1
ATOM 2112 O O . ALA A 1 277 ? -38.989 -36.562 119.752 1.00 80.81 277 ALA A O 1
ATOM 2113 N N . LEU A 1 278 ? -37.954 -34.624 119.298 1.00 79.25 278 LEU A N 1
ATOM 2114 C CA . LEU A 1 278 ? -37.335 -34.476 120.619 1.00 79.25 278 LEU A CA 1
ATOM 2115 C C . LEU A 1 278 ? -38.371 -34.209 121.723 1.00 79.25 278 LEU A C 1
ATOM 2117 O O . LEU A 1 278 ? -38.242 -34.753 122.814 1.00 79.25 278 LEU A O 1
ATOM 2121 N N . LEU A 1 279 ? -39.414 -33.422 121.441 1.00 76.44 279 LEU A N 1
ATOM 2122 C CA . LEU A 1 279 ? -40.547 -33.212 122.352 1.00 76.44 279 LEU A CA 1
ATOM 2123 C C . LEU A 1 279 ? -41.375 -34.489 122.551 1.00 76.44 279 LEU A C 1
ATOM 2125 O O . LEU A 1 279 ? -41.792 -34.766 123.671 1.00 76.44 279 LEU A O 1
ATOM 2129 N N . GLY A 1 280 ? -41.567 -35.281 121.492 1.00 74.50 280 GLY A N 1
ATOM 2130 C CA . GLY A 1 280 ? -42.203 -36.597 121.574 1.00 74.50 280 GLY A CA 1
ATOM 2131 C C . GLY A 1 280 ? -41.395 -37.598 122.405 1.00 74.50 280 GLY A C 1
ATOM 2132 O O . GLY A 1 280 ? -41.974 -38.363 123.161 1.00 74.50 280 GLY A O 1
ATOM 2133 N N . LEU A 1 281 ? -40.062 -37.547 122.332 1.00 64.31 281 LEU A N 1
ATOM 2134 C CA . LEU A 1 281 ? -39.156 -38.399 123.115 1.00 64.31 281 LEU A CA 1
ATOM 2135 C C . LEU A 1 281 ? -39.015 -37.998 124.593 1.00 64.31 281 LEU A C 1
ATOM 2137 O O . LEU A 1 281 ? -38.544 -38.810 125.381 1.00 64.31 281 LEU A O 1
ATOM 2141 N N . LEU A 1 282 ? -39.385 -36.772 124.976 1.00 59.88 282 LEU A N 1
ATOM 2142 C CA . LEU A 1 282 ? -39.439 -36.335 126.381 1.00 59.88 282 LEU A CA 1
ATOM 2143 C C . LEU A 1 282 ? -40.835 -36.509 127.017 1.00 59.88 282 LEU A C 1
ATOM 2145 O O . LEU A 1 282 ? -41.006 -36.177 128.190 1.00 59.88 282 LEU A O 1
ATOM 2149 N N . GLY A 1 283 ? -41.828 -36.958 126.240 1.00 56.38 283 GLY A N 1
ATOM 2150 C CA . GLY A 1 283 ? -43.225 -37.118 126.658 1.00 56.38 283 GLY A CA 1
ATOM 2151 C C . GLY A 1 283 ? -43.646 -38.539 127.056 1.00 56.38 283 GLY A C 1
ATOM 2152 O O . GLY A 1 283 ? -44.783 -38.692 127.503 1.00 56.38 283 GLY A O 1
ATOM 2153 N N . ASP A 1 284 ? -42.755 -39.527 126.924 1.00 44.03 284 ASP A N 1
ATOM 2154 C CA . ASP A 1 284 ? -42.858 -40.899 127.464 1.00 44.03 284 ASP A CA 1
ATOM 2155 C C . ASP A 1 284 ? -41.827 -41.096 128.594 1.00 44.03 284 ASP A C 1
ATOM 2157 O O . ASP A 1 284 ? -42.130 -41.840 129.559 1.00 44.03 284 ASP A O 1
#